Protein AF-0000000069191411 (afdb_homodimer)

Nearest PDB structures (foldseek):
  2d2a-assembly2_A  TM=6.366E-01  e=1.227E-04  Escherichia coli
  6muu-assembly1_C  TM=4.335E-01  e=2.610E+00  Thermococcus onnurineus
  7w3j-assembly1_c  TM=3.759E-01  e=3.165E+00  Homo sapiens
  7vpj-assembly1_A  TM=4.071E-01  e=4.365E+00  Homo sapiens
  2d2a-assembly2_A  TM=6.366E-01  e=1.227E-04  Escherichia coli

Sequence (278 aa):
MLRISKTLFSNLTNINRFAYHTISDQIQLTDFCIKEIQRKQTTKFRNKFLRLGVDGAQGCSGFKYSFNFDDQILDDDYVLKLQNEIIFVVDEITLKFVNGCVIDYEDKMIRAAFYVQENPNAEKSCSCKASFAPKPELLMLRISKTLFSNLTNINRFAYHTISDQIQLTDFCIKEIQRKQTTKFRNKFLRLGVDGAQGCSGFKYSFNFDDQILDDDYVLKLQNEIIFVVDEITLKFVNGCVIDYEDKMIRAAFYVQENPNAEKSCSCKASFAPKPELL

InterPro domains:
  IPR016092 FeS A-type assembly protein ATAP [TIGR00049] (27-133)
  IPR035903 HesB-like domain superfamily [G3DSA:2.60.300.12] (26-134)
  IPR035903 HesB-like domain superfamily [SSF89360] (27-122)

Radius of gyration: 27.68 Å; Cα contacts (8 Å, |Δi|>4): 516; chains: 2; bounding box: 72×116×67 Å

Foldseek 3Di:
DDPPPPPPPPPPPCPVPLAAAADDQFEAEDPQRQVVLVVCCVPPNPQWAKEWDWDADPDDPGIDIDIDTDNDDHSQKYFYDDPNRTHYIYGPVRSVVQGNHYDYDDPDPDDDDDADDDDPQFPADDPVRHDGHGDPVVD/DDPPPPPPPPPPPCPVPLAAAADDQFEAEDPQRQVVLVVCCVPPNPQWAKEWDWDADPDDPGIDIDIDTDNDDHSQKYFYDDPNRTHYIYGPVRSVVQGNHYDYDDPDPDDDDDADDDDPQFPADDPVRHDGHGDPVVD

Solvent-accessible surface area (backbone atoms only — not comparable to full-atom values): 15795 Å² total; per-residue (Å²): 138,84,83,77,77,78,78,77,75,74,75,71,72,71,71,72,70,74,58,54,45,73,56,71,80,41,55,43,70,36,71,62,26,49,51,52,53,50,50,41,26,74,75,74,39,66,86,33,22,43,29,48,44,64,38,62,30,31,57,88,62,29,31,28,62,42,82,47,77,42,74,80,86,52,68,58,25,31,33,38,66,56,96,87,35,67,49,35,37,30,40,58,71,34,42,69,58,41,46,64,17,39,36,36,54,36,75,68,36,63,40,63,44,78,39,58,73,56,52,84,38,40,68,42,71,46,93,79,50,48,28,26,28,65,33,72,88,77,103,139,83,83,77,78,77,78,77,76,75,76,72,72,72,70,73,69,74,59,54,44,73,54,73,80,40,56,44,70,37,70,62,25,49,51,49,50,51,51,40,25,73,75,75,40,65,86,33,22,41,30,48,44,64,38,62,30,31,57,89,59,29,31,28,63,43,79,46,78,43,75,80,86,53,67,58,24,30,33,37,67,55,96,88,35,67,50,35,35,29,38,57,71,35,42,69,57,41,45,66,18,39,36,35,54,37,75,66,36,63,40,63,43,78,37,57,74,54,52,84,38,38,68,41,72,46,95,79,50,47,29,25,28,66,32,71,87,78,104

Organism: Paramecium tetraurelia (NCBI:txid5888)

Secondary structure (DSSP, 8-state):
--------------------EE--SSEEE-HHHHHHHHHHHHHT-TT-EEEEEEEE-SSTT-EEEEEEEE----TTEEEEEETTEEEEEEEHHHHHHHTTEEEEEEEEEEEEEEEES--TTEEEE-TTSSEEEEPGGG-/--------------------EE--SSEEE-HHHHHHHHHHHHHT-TT-EEEEEEEE-SSTT-EEEEEEEE----TTEEEEEETTEEEEEEEHHHHHHHTTEEEEEEEEEEEEEEEES--TTEEEE-TTSSEEEEPGGG-

Structure (mmCIF, N/CA/C/O backbone):
data_AF-0000000069191411-model_v1
#
loop_
_entity.id
_entity.type
_entity.pdbx_description
1 polymer 'Chromosome undetermined scaffold_34, whole genome shotgun sequence'
#
loop_
_atom_site.group_PDB
_atom_site.id
_atom_site.type_symbol
_atom_site.label_atom_id
_atom_site.label_alt_id
_atom_site.label_comp_id
_atom_site.label_asym_id
_atom_site.label_entity_id
_atom_site.label_seq_id
_atom_site.pdbx_PDB_ins_code
_atom_site.Cartn_x
_atom_site.Cartn_y
_atom_site.Cartn_z
_atom_site.occupancy
_atom_site.B_iso_or_equiv
_atom_site.auth_seq_id
_atom_site.auth_comp_id
_atom_site.auth_asym_id
_atom_site.auth_atom_id
_atom_site.pdbx_PDB_model_num
ATOM 1 N N . MET A 1 1 ? 40.938 -63.875 -20.328 1 30.78 1 MET A N 1
ATOM 2 C CA . MET A 1 1 ? 39.812 -63.25 -21.016 1 30.78 1 MET A CA 1
ATOM 3 C C . MET A 1 1 ? 38.844 -62.688 -20 1 30.78 1 MET A C 1
ATOM 5 O O . MET A 1 1 ? 38.125 -63.438 -19.328 1 30.78 1 MET A O 1
ATOM 9 N N . LEU A 1 2 ? 39.188 -61.469 -19.328 1 26.8 2 LEU A N 1
ATOM 10 C CA . LEU A 1 2 ? 38.719 -60.844 -18.109 1 26.8 2 LEU A CA 1
ATOM 11 C C . LEU A 1 2 ? 37.344 -60.219 -18.328 1 26.8 2 LEU A C 1
ATOM 13 O O . LEU A 1 2 ? 37.188 -59.344 -19.188 1 26.8 2 LEU A O 1
ATOM 17 N N . ARG A 1 3 ? 36.219 -61.031 -18.141 1 36.41 3 ARG A N 1
ATOM 18 C CA . ARG A 1 3 ? 34.781 -60.688 -18.156 1 36.41 3 ARG A CA 1
ATOM 19 C C . ARG A 1 3 ? 34.531 -59.469 -17.281 1 36.41 3 ARG A C 1
ATOM 21 O O . ARG A 1 3 ? 34.594 -59.562 -16.047 1 36.41 3 ARG A O 1
ATOM 28 N N . ILE A 1 4 ? 34.906 -58.125 -17.734 1 34.53 4 ILE A N 1
ATOM 29 C CA . ILE A 1 4 ? 34.625 -56.844 -17.062 1 34.53 4 ILE A CA 1
ATOM 30 C C . ILE A 1 4 ? 33.125 -56.688 -16.906 1 34.53 4 ILE A C 1
ATOM 32 O O . ILE A 1 4 ? 32.375 -56.625 -17.891 1 34.53 4 ILE A O 1
ATOM 36 N N . SER A 1 5 ? 32.469 -57.219 -15.891 1 40.91 5 SER A N 1
ATOM 37 C CA . SER A 1 5 ? 31.078 -57.031 -15.516 1 40.91 5 SER A CA 1
ATOM 38 C C . SER A 1 5 ? 30.719 -55.562 -15.375 1 40.91 5 SER A C 1
ATOM 40 O O . SER A 1 5 ? 31.359 -54.812 -14.625 1 40.91 5 SER A O 1
ATOM 42 N N . LYS A 1 6 ? 30.312 -54.875 -16.469 1 36.62 6 LYS A N 1
ATOM 43 C CA . LYS A 1 6 ? 29.828 -53.5 -16.5 1 36.62 6 LYS A CA 1
ATOM 44 C C . LYS A 1 6 ? 28.609 -53.312 -15.586 1 36.62 6 LYS A C 1
ATOM 46 O O . LYS A 1 6 ? 27.562 -53.906 -15.836 1 36.62 6 LYS A O 1
ATOM 51 N N . THR A 1 7 ? 28.734 -53.281 -14.211 1 42 7 THR A N 1
ATOM 52 C CA . THR A 1 7 ? 27.656 -52.844 -13.305 1 42 7 THR A CA 1
ATOM 53 C C . THR A 1 7 ? 27.109 -51.469 -13.727 1 42 7 THR A C 1
ATOM 55 O O . THR A 1 7 ? 27.828 -50.469 -13.703 1 42 7 THR A O 1
ATOM 58 N N . LEU A 1 8 ? 26.203 -51.375 -14.672 1 39.44 8 LEU A N 1
ATOM 59 C CA . LEU A 1 8 ? 25.438 -50.156 -15.039 1 39.44 8 LEU A CA 1
ATOM 60 C C . LEU A 1 8 ? 24.797 -49.531 -13.812 1 39.44 8 LEU A C 1
ATOM 62 O O . LEU A 1 8 ? 24.016 -50.188 -13.109 1 39.44 8 LEU A O 1
ATOM 66 N N . PHE A 1 9 ? 25.453 -48.656 -13.047 1 37.62 9 PHE A N 1
ATOM 67 C CA . PHE A 1 9 ? 24.859 -47.781 -12.039 1 37.62 9 PHE A CA 1
ATOM 68 C C . PHE A 1 9 ? 23.703 -46.969 -12.617 1 37.62 9 PHE A C 1
ATOM 70 O O . PHE A 1 9 ? 23.906 -46.156 -13.523 1 37.62 9 PHE A O 1
ATOM 77 N N . SER A 1 10 ? 22.547 -47.562 -12.883 1 38.56 10 SER A N 1
ATOM 78 C CA . SER A 1 10 ? 21.375 -46.719 -13.102 1 38.56 10 SER A CA 1
ATOM 79 C C . SER A 1 10 ? 21.281 -45.594 -12.078 1 38.56 10 SER A C 1
ATOM 81 O O . SER A 1 10 ? 21.328 -45.844 -10.867 1 38.56 10 SER A O 1
ATOM 83 N N . ASN A 1 11 ? 21.953 -44.5 -12.234 1 37.69 11 ASN A N 1
ATOM 84 C CA . ASN A 1 11 ? 21.719 -43.219 -11.547 1 37.69 11 ASN A CA 1
ATOM 85 C C . ASN A 1 11 ? 20.219 -42.969 -11.367 1 37.69 11 ASN A C 1
ATOM 87 O O . ASN A 1 11 ? 19.5 -42.812 -12.344 1 37.69 11 ASN A O 1
ATOM 91 N N . LEU A 1 12 ? 19.516 -43.656 -10.461 1 37.19 12 LEU A N 1
ATOM 92 C CA . LEU A 1 12 ? 18.203 -43.219 -9.977 1 37.19 12 LEU A CA 1
ATOM 93 C C . LEU A 1 12 ? 18.188 -41.688 -9.812 1 37.19 12 LEU A C 1
ATOM 95 O O . LEU A 1 12 ? 18.875 -41.156 -8.953 1 37.19 12 LEU A O 1
ATOM 99 N N . THR A 1 13 ? 18.312 -41.031 -10.859 1 37.22 13 THR A N 1
ATOM 100 C CA . THR A 1 13 ? 17.891 -39.656 -10.734 1 37.22 13 THR A CA 1
ATOM 101 C C . THR A 1 13 ? 16.734 -39.531 -9.75 1 37.22 13 THR A C 1
ATOM 103 O O . THR A 1 13 ? 15.68 -40.156 -9.93 1 37.22 13 THR A O 1
ATOM 106 N N . ASN A 1 14 ? 16.891 -39.75 -8.516 1 36.53 14 ASN A N 1
ATOM 107 C CA . ASN A 1 14 ? 16.016 -39.312 -7.426 1 36.53 14 ASN A CA 1
ATOM 108 C C . ASN A 1 14 ? 15.25 -38.062 -7.781 1 36.53 14 ASN A C 1
ATOM 110 O O . ASN A 1 14 ? 15.805 -36.938 -7.738 1 36.53 14 ASN A O 1
ATOM 114 N N . ILE A 1 15 ? 14.555 -38.031 -8.922 1 38.5 15 ILE A N 1
ATOM 115 C CA . ILE A 1 15 ? 13.617 -36.906 -9.133 1 38.5 15 ILE A CA 1
ATOM 116 C C . ILE A 1 15 ? 12.938 -36.562 -7.809 1 38.5 15 ILE A C 1
ATOM 118 O O . ILE A 1 15 ? 12.195 -37.375 -7.246 1 38.5 15 ILE A O 1
ATOM 122 N N . ASN A 1 16 ? 13.633 -36.281 -6.836 1 39.75 16 ASN A N 1
ATOM 123 C CA . ASN A 1 16 ? 12.984 -35.688 -5.676 1 39.75 16 ASN A CA 1
ATOM 124 C C . ASN A 1 16 ? 11.727 -34.906 -6.074 1 39.75 16 ASN A C 1
ATOM 126 O O . ASN A 1 16 ? 11.812 -33.875 -6.738 1 39.75 16 ASN A O 1
ATOM 130 N N . ARG A 1 17 ? 10.625 -35.594 -6.613 1 45.28 17 ARG A N 1
ATOM 131 C CA . ARG A 1 17 ? 9.273 -35.094 -6.855 1 45.28 17 ARG A CA 1
ATOM 132 C C . ARG A 1 17 ? 8.883 -34.062 -5.789 1 45.28 17 ARG A C 1
ATOM 134 O O . ARG A 1 17 ? 8.68 -34.438 -4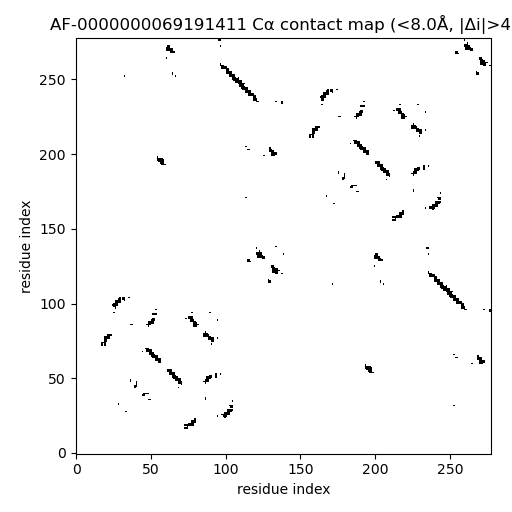.625 1 45.28 17 ARG A O 1
ATOM 141 N N . PHE A 1 18 ? 9.539 -33.062 -5.598 1 55.31 18 PHE A N 1
ATOM 142 C CA . PHE A 1 18 ? 8.922 -32.062 -4.73 1 55.31 18 PHE A CA 1
ATOM 143 C C . PHE A 1 18 ? 7.414 -32.062 -4.914 1 55.31 18 PHE A C 1
ATOM 145 O O . PHE A 1 18 ? 6.918 -31.969 -6.039 1 55.31 18 PHE A O 1
ATOM 152 N N . ALA A 1 19 ? 6.598 -32.844 -4.117 1 73.62 19 ALA A N 1
ATOM 153 C CA . ALA A 1 19 ? 5.152 -33.031 -4.074 1 73.62 19 ALA A CA 1
ATOM 154 C C . ALA A 1 19 ? 4.426 -31.719 -3.879 1 73.62 19 ALA A C 1
ATOM 156 O O . ALA A 1 19 ? 4.668 -31 -2.9 1 73.62 19 ALA A O 1
ATOM 157 N N . TYR A 1 20 ? 4.332 -30.922 -4.922 1 81.75 20 TYR A N 1
ATOM 158 C CA . TYR A 1 20 ? 3.438 -29.781 -4.766 1 81.75 20 TYR A CA 1
ATOM 159 C C . TYR A 1 20 ? 2.008 -30.156 -5.141 1 81.75 20 TYR A C 1
ATOM 161 O O . TYR A 1 20 ? 1.765 -31.219 -5.695 1 81.75 20 TYR A O 1
ATOM 169 N N . HIS A 1 21 ? 1.095 -29.406 -4.609 1 91.31 21 HIS A N 1
ATOM 170 C CA . HIS A 1 21 ? -0.318 -29.562 -4.93 1 91.31 21 HIS A CA 1
ATOM 171 C C . HIS A 1 21 ? -0.718 -28.703 -6.121 1 91.31 21 HIS A C 1
ATOM 173 O O . HIS A 1 21 ? 0.019 -27.797 -6.508 1 91.31 21 HIS A O 1
ATOM 179 N N . THR A 1 22 ? -1.777 -29.078 -6.746 1 93.75 22 THR A N 1
ATOM 180 C CA . THR A 1 22 ? -2.254 -28.312 -7.891 1 93.75 22 THR A CA 1
ATOM 181 C C . THR A 1 22 ? -3.494 -27.5 -7.523 1 93.75 22 THR A C 1
ATOM 183 O O . THR A 1 22 ? -4.367 -28 -6.801 1 93.75 22 THR A O 1
ATOM 186 N N . ILE A 1 23 ? -3.451 -26.203 -8.008 1 93.56 23 ILE A N 1
ATOM 187 C CA . ILE A 1 23 ? -4.633 -25.359 -7.852 1 93.56 23 ILE A CA 1
ATOM 188 C C . ILE A 1 23 ? -5.691 -25.766 -8.875 1 93.56 23 ILE A C 1
ATOM 190 O O . ILE A 1 23 ? -5.402 -25.859 -10.07 1 93.56 23 ILE A O 1
ATOM 194 N N . SER A 1 24 ? -6.773 -26.078 -8.516 1 90.06 24 SER A N 1
ATOM 195 C CA . SER A 1 24 ? -7.84 -26.422 -9.445 1 90.06 24 SER A CA 1
ATOM 196 C C . SER A 1 24 ? -8.773 -25.234 -9.688 1 90.06 24 SER A C 1
ATOM 198 O O . SER A 1 24 ? -8.562 -24.453 -10.617 1 90.06 24 SER A O 1
ATOM 200 N N . ASP A 1 25 ? -9.773 -25.016 -8.867 1 92.69 25 ASP A N 1
ATOM 201 C CA . ASP A 1 25 ? -10.742 -23.938 -9.078 1 92.69 25 ASP A CA 1
ATOM 202 C C . ASP A 1 25 ? -10.688 -22.922 -7.938 1 92.69 25 ASP A C 1
ATOM 204 O O . ASP A 1 25 ? -11.531 -22.031 -7.855 1 92.69 25 ASP A O 1
ATOM 208 N N . GLN A 1 26 ? -9.703 -23.078 -7.195 1 95.94 26 GLN A N 1
ATOM 209 C CA . GLN A 1 26 ? -9.633 -22.25 -6.004 1 95.94 26 GLN A CA 1
ATOM 210 C C . GLN A 1 26 ? -9.211 -20.812 -6.352 1 95.94 26 GLN A C 1
ATOM 212 O O . GLN A 1 26 ? -9.562 -19.875 -5.648 1 95.94 26 GLN A O 1
ATOM 217 N N . ILE A 1 27 ? -8.406 -20.672 -7.391 1 97.19 27 ILE A N 1
ATOM 218 C CA . ILE A 1 27 ? -7.926 -19.375 -7.828 1 97.19 27 ILE A CA 1
ATOM 219 C C . ILE A 1 27 ? -8 -19.281 -9.352 1 97.19 27 ILE A C 1
ATOM 221 O O . ILE A 1 27 ? -7.688 -20.234 -10.055 1 97.19 27 ILE A O 1
ATOM 225 N N . GLN A 1 28 ? -8.438 -18.156 -9.758 1 96.75 28 GLN A N 1
ATOM 226 C CA . GLN A 1 28 ? -8.445 -17.906 -11.195 1 96.75 28 GLN A CA 1
ATOM 227 C C . GLN A 1 28 ? -7.516 -16.75 -11.555 1 96.75 28 GLN A C 1
ATOM 229 O O . GLN A 1 28 ? -7.469 -15.734 -10.844 1 96.75 28 GLN A O 1
ATOM 234 N N . LEU A 1 29 ? -6.777 -16.891 -12.656 1 97.25 29 LEU A N 1
ATOM 235 C CA . LEU A 1 29 ? -6.02 -15.805 -13.266 1 97.25 29 LEU A CA 1
ATOM 236 C C . LEU A 1 29 ? -6.719 -15.297 -14.516 1 97.25 29 LEU A C 1
ATOM 238 O O . LEU A 1 29 ? -7.191 -16.078 -15.336 1 97.25 29 LEU A O 1
ATOM 242 N N . THR A 1 30 ? -6.812 -13.953 -14.57 1 96.62 30 THR A N 1
ATOM 243 C CA . THR A 1 30 ? -7.363 -13.406 -15.812 1 96.62 30 THR A CA 1
ATOM 244 C C . THR A 1 30 ? -6.387 -13.609 -16.969 1 96.62 30 THR A C 1
ATOM 246 O O . THR A 1 30 ? -5.199 -13.867 -16.75 1 96.62 30 THR A O 1
ATOM 249 N N . ASP A 1 31 ? -6.965 -13.43 -18.172 1 96.31 31 ASP A N 1
ATOM 250 C CA . ASP A 1 31 ? -6.105 -13.492 -19.359 1 96.31 31 ASP A CA 1
ATOM 251 C C . ASP A 1 31 ? -5.02 -12.422 -19.297 1 96.31 31 ASP A C 1
ATOM 253 O O . ASP A 1 31 ? -3.881 -12.664 -19.703 1 96.31 31 ASP A O 1
ATOM 257 N N . PHE A 1 32 ? -5.379 -11.266 -18.891 1 94 32 PHE A N 1
ATOM 258 C CA . PHE A 1 32 ? -4.422 -10.172 -18.797 1 94 32 PHE A CA 1
ATOM 259 C C . PHE A 1 32 ? -3.322 -10.5 -17.797 1 94 32 PHE A C 1
ATOM 261 O O . PHE A 1 32 ? -2.145 -10.234 -18.047 1 94 32 PHE A O 1
ATOM 268 N N . CYS A 1 33 ? -3.709 -11.094 -16.703 1 96.31 33 CYS A N 1
ATOM 269 C CA . CYS A 1 33 ? -2.742 -11.516 -15.695 1 96.31 33 CYS A CA 1
ATOM 270 C C . CYS A 1 33 ? -1.779 -12.555 -16.25 1 96.31 33 CYS A C 1
ATOM 272 O O . CYS A 1 33 ? -0.563 -12.414 -16.125 1 96.31 33 CYS A O 1
ATOM 274 N N . ILE A 1 34 ? -2.344 -13.477 -16.953 1 97.56 34 ILE A N 1
ATOM 275 C CA . ILE A 1 34 ? -1.534 -14.547 -17.531 1 97.56 34 ILE A CA 1
ATOM 276 C C . ILE A 1 34 ? -0.557 -13.969 -18.547 1 97.56 34 ILE A C 1
ATOM 278 O O . ILE A 1 34 ? 0.634 -14.289 -18.516 1 97.56 34 ILE A O 1
ATOM 282 N N . LYS A 1 35 ? -1.026 -13.133 -19.359 1 96.69 35 LYS A N 1
ATOM 283 C CA . LYS A 1 35 ? -0.187 -12.523 -20.375 1 96.69 35 LYS A CA 1
ATOM 284 C C . LYS A 1 35 ? 0.961 -11.734 -19.75 1 96.69 35 LYS A C 1
ATOM 286 O O . LYS A 1 35 ? 2.096 -11.797 -20.234 1 96.69 35 LYS A O 1
ATOM 291 N N . GLU A 1 36 ? 0.626 -10.992 -18.734 1 96.56 36 GLU A N 1
ATOM 292 C CA . GLU A 1 36 ? 1.663 -10.195 -18.078 1 96.56 36 GLU A CA 1
ATOM 293 C C . GLU A 1 36 ? 2.695 -11.094 -17.391 1 96.56 36 GLU A C 1
ATOM 295 O O . GLU A 1 36 ? 3.895 -10.805 -17.438 1 96.56 36 GLU A O 1
ATOM 300 N N . ILE A 1 37 ? 2.256 -12.203 -16.75 1 97.56 37 ILE A N 1
ATOM 301 C CA . ILE A 1 37 ? 3.193 -13.141 -16.156 1 97.56 37 ILE A CA 1
ATOM 302 C C . ILE A 1 37 ? 4.156 -13.664 -17.219 1 97.56 37 ILE A C 1
ATOM 304 O O . ILE A 1 37 ? 5.371 -13.656 -17.016 1 97.56 37 ILE A O 1
ATOM 308 N N . GLN A 1 38 ? 3.619 -14.031 -18.281 1 96.62 38 GLN A N 1
ATOM 309 C CA . GLN A 1 38 ? 4.438 -14.586 -19.359 1 96.62 38 GLN A CA 1
ATOM 310 C C . GLN A 1 38 ? 5.418 -13.547 -19.891 1 96.62 38 GLN A C 1
ATOM 312 O O . GLN A 1 38 ? 6.578 -13.867 -20.156 1 96.62 38 GLN A O 1
ATOM 317 N N . ARG A 1 39 ? 4.91 -12.391 -20.156 1 96.25 39 ARG A N 1
ATOM 318 C CA . ARG A 1 39 ? 5.781 -11.32 -20.625 1 96.25 39 ARG A CA 1
ATOM 319 C C . ARG A 1 39 ? 6.953 -11.109 -19.672 1 96.25 39 ARG A C 1
ATOM 321 O O . ARG A 1 39 ? 8.102 -11.039 -20.094 1 96.25 39 ARG A O 1
ATOM 328 N N . LYS A 1 40 ? 6.688 -11.062 -18.344 1 95.69 40 LYS A N 1
ATOM 329 C CA . LYS A 1 40 ? 7.734 -10.844 -17.344 1 95.69 40 LYS A CA 1
ATOM 330 C C . LYS A 1 40 ? 8.688 -12.031 -17.281 1 95.69 40 LYS A C 1
ATOM 332 O O . LYS A 1 40 ? 9.883 -11.859 -17.062 1 95.69 40 LYS A O 1
ATOM 337 N N . GLN A 1 41 ? 8.148 -13.203 -17.469 1 95.06 41 GLN A N 1
ATOM 338 C CA . GLN A 1 41 ? 8.984 -14.398 -17.5 1 95.06 41 GLN A CA 1
ATOM 339 C C . GLN A 1 41 ? 9.961 -14.367 -18.656 1 95.06 41 GLN A C 1
ATOM 341 O O . GLN A 1 41 ? 11.086 -14.859 -18.547 1 95.06 41 GLN A O 1
ATOM 346 N N . THR A 1 42 ? 9.586 -13.82 -19.719 1 94.44 42 THR A N 1
ATOM 347 C CA . THR A 1 42 ? 10.398 -13.82 -20.938 1 94.44 42 THR A CA 1
ATOM 348 C C . THR A 1 42 ? 11.391 -12.664 -20.922 1 94.44 42 THR A C 1
ATOM 350 O O . THR A 1 42 ? 12.492 -12.766 -21.469 1 94.44 42 THR A O 1
ATOM 353 N N . THR A 1 43 ? 11.062 -11.547 -20.297 1 94.38 43 THR A N 1
ATOM 354 C CA . THR A 1 43 ? 11.859 -10.336 -20.422 1 94.38 43 THR A CA 1
ATOM 355 C C . THR A 1 43 ? 12.773 -10.172 -19.203 1 94.38 43 THR A C 1
ATOM 357 O O . THR A 1 43 ? 13.922 -9.75 -19.328 1 94.38 43 THR A O 1
ATOM 360 N N . LYS A 1 44 ? 12.289 -10.5 -18 1 93.06 44 LYS A N 1
ATOM 361 C CA . LYS A 1 44 ? 13.016 -10.094 -16.797 1 93.06 44 LYS A CA 1
ATOM 362 C C . LYS A 1 44 ? 13.219 -11.273 -15.852 1 93.06 44 LYS A C 1
ATOM 364 O O . LYS A 1 44 ? 14.273 -11.406 -15.234 1 93.06 44 LYS A O 1
ATOM 369 N N . PHE A 1 45 ? 12.195 -12.094 -15.641 1 94.31 45 PHE A N 1
ATOM 370 C CA . PHE A 1 45 ? 12.203 -13.148 -14.633 1 94.31 45 PHE A CA 1
ATOM 371 C C . PHE A 1 45 ? 12.164 -14.523 -15.289 1 94.31 45 PHE A C 1
ATOM 373 O O . PHE A 1 45 ? 11.234 -15.297 -15.055 1 94.31 45 PHE A O 1
ATOM 380 N N . ARG A 1 46 ? 13.266 -14.875 -15.891 1 92.88 46 ARG A N 1
ATOM 381 C CA . ARG A 1 46 ? 13.344 -16.156 -16.578 1 92.88 46 ARG A CA 1
ATOM 382 C C . ARG A 1 46 ? 13.289 -17.312 -15.594 1 92.88 46 ARG A C 1
ATOM 384 O O . ARG A 1 46 ? 13.953 -17.281 -14.555 1 92.88 46 ARG A O 1
ATOM 391 N N . ASN A 1 47 ? 12.477 -18.344 -15.938 1 94.19 47 ASN A N 1
ATOM 392 C CA . ASN A 1 47 ? 12.336 -19.578 -15.172 1 94.19 47 ASN A CA 1
ATOM 393 C C . ASN A 1 47 ? 11.75 -19.328 -13.789 1 94.19 47 ASN A C 1
ATOM 395 O O . ASN A 1 47 ? 12.07 -20.031 -12.828 1 94.19 47 ASN A O 1
ATOM 399 N N . LYS A 1 48 ? 11.062 -18.203 -13.727 1 97.25 48 LYS A N 1
ATOM 400 C CA . LYS A 1 48 ? 10.391 -17.906 -12.461 1 97.25 48 LYS A CA 1
ATOM 401 C C . LYS A 1 48 ? 8.875 -17.922 -12.633 1 97.25 48 LYS A C 1
ATOM 403 O O . LYS A 1 48 ? 8.375 -17.859 -13.75 1 97.25 48 LYS A O 1
ATOM 408 N N . PHE A 1 49 ? 8.172 -18.078 -11.523 1 97.81 49 PHE A N 1
ATOM 409 C CA . PHE A 1 49 ? 6.719 -18.016 -11.469 1 97.81 49 PHE A CA 1
ATOM 410 C C . PHE A 1 49 ? 6.27 -16.906 -10.516 1 97.81 49 PHE A C 1
ATOM 412 O O . PHE A 1 49 ? 7.047 -16.453 -9.672 1 97.81 49 PHE A O 1
ATOM 419 N N . LEU A 1 50 ? 5.109 -16.422 -10.734 1 98.12 50 LEU A N 1
ATOM 420 C CA . LEU A 1 50 ? 4.523 -15.453 -9.812 1 98.12 50 LEU A CA 1
ATOM 421 C C . LEU A 1 50 ? 4.059 -16.141 -8.531 1 98.12 50 LEU A C 1
ATOM 423 O O . LEU A 1 50 ? 3.297 -17.109 -8.586 1 98.12 50 LEU A O 1
ATOM 427 N N . ARG A 1 51 ? 4.527 -15.641 -7.41 1 97.94 51 ARG A N 1
ATOM 428 C CA . ARG A 1 51 ? 4.062 -16.109 -6.109 1 97.94 51 ARG A CA 1
ATOM 429 C C . ARG A 1 51 ? 3.18 -15.062 -5.434 1 97.94 51 ARG A C 1
ATOM 431 O O . ARG A 1 51 ? 3.512 -13.875 -5.422 1 97.94 51 ARG A O 1
ATOM 438 N N . LEU A 1 52 ? 2.039 -15.539 -4.973 1 97.38 52 LEU A N 1
ATOM 439 C CA . LEU A 1 52 ? 1.183 -14.727 -4.117 1 97.38 52 LEU A CA 1
ATOM 440 C C . LEU A 1 52 ? 1.298 -15.156 -2.658 1 97.38 52 LEU A C 1
ATOM 442 O O . LEU A 1 52 ? 1.154 -16.344 -2.348 1 97.38 52 LEU A O 1
ATOM 446 N N . GLY A 1 53 ? 1.631 -14.195 -1.814 1 94.25 53 GLY A N 1
ATOM 447 C CA . GLY A 1 53 ? 1.624 -14.391 -0.374 1 94.25 53 GLY A CA 1
ATOM 448 C C . GLY A 1 53 ? 0.684 -13.445 0.352 1 94.25 53 GLY A C 1
ATOM 449 O O . GLY A 1 53 ? 0.222 -12.453 -0.222 1 94.25 53 GLY A O 1
ATOM 450 N N . VAL A 1 54 ? 0.309 -13.82 1.56 1 88.62 54 VAL A N 1
ATOM 451 C CA . VAL A 1 54 ? -0.417 -12.961 2.482 1 88.62 54 VAL A CA 1
ATOM 452 C C . VAL A 1 54 ? 0.389 -12.781 3.768 1 88.62 54 VAL A C 1
ATOM 454 O O . VAL A 1 54 ? 0.811 -13.758 4.387 1 88.62 54 VAL A O 1
ATOM 457 N N . ASP A 1 55 ? 0.652 -11.531 4.059 1 78.44 55 ASP A N 1
ATOM 458 C CA . ASP A 1 55 ? 1.432 -11.203 5.246 1 78.44 55 ASP A CA 1
ATOM 459 C C . ASP A 1 55 ? 0.601 -10.391 6.238 1 78.44 55 ASP A C 1
ATOM 461 O O . ASP A 1 55 ? -0.214 -9.555 5.836 1 78.44 55 ASP A O 1
ATOM 465 N N . GLY A 1 56 ? 0.747 -10.875 7.566 1 64.62 56 GLY A N 1
ATOM 466 C CA . GLY A 1 56 ? 0.156 -10.016 8.578 1 64.62 56 GLY A CA 1
ATOM 467 C C . GLY A 1 56 ? 0.749 -8.617 8.594 1 64.62 56 GLY A C 1
ATOM 468 O O . GLY A 1 56 ? 1.94 -8.438 8.336 1 64.62 56 GLY A O 1
ATOM 469 N N . ALA A 1 57 ? -0.061 -7.648 8.383 1 53.56 57 ALA A N 1
ATOM 470 C CA . ALA A 1 57 ? 0.441 -6.281 8.508 1 53.56 57 ALA A CA 1
ATOM 471 C C . ALA A 1 57 ? 0.189 -5.73 9.906 1 53.56 57 ALA A C 1
ATOM 473 O O . ALA A 1 57 ? -0.798 -6.09 10.555 1 53.56 57 ALA A O 1
ATOM 474 N N . GLN A 1 58 ? 1.396 -5.703 10.656 1 43.5 58 GLN A N 1
ATOM 475 C CA . GLN A 1 58 ? 1.184 -5.023 11.93 1 43.5 58 GLN A CA 1
ATOM 476 C C . GLN A 1 58 ? 0.491 -3.68 11.727 1 43.5 58 GLN A C 1
ATOM 478 O O . GLN A 1 58 ? 0.901 -2.885 10.875 1 43.5 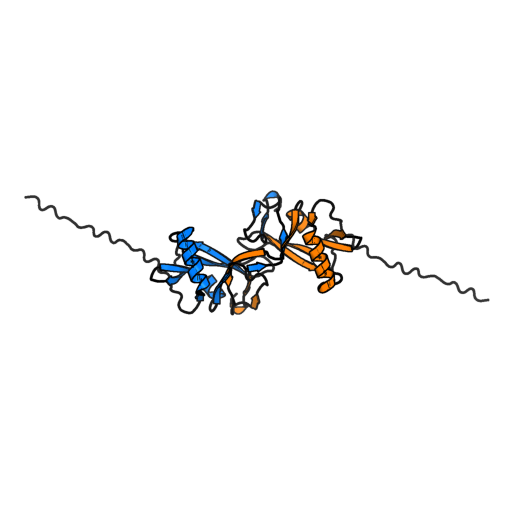58 GLN A O 1
ATOM 483 N N . GLY A 1 59 ? -0.664 -3.504 12.438 1 39.62 59 GLY A N 1
ATOM 484 C CA . GLY A 1 59 ? -1.495 -2.312 12.477 1 39.62 59 GLY A CA 1
ATOM 485 C C . GLY A 1 59 ? -2.738 -2.424 11.617 1 39.62 59 GLY A C 1
ATOM 486 O O . GLY A 1 59 ? -3.154 -3.527 11.258 1 39.62 59 GLY A O 1
ATOM 487 N N . CYS A 1 60 ? -3.096 -1.19 11.289 1 43.09 60 CYS A N 1
ATOM 488 C CA . CYS A 1 60 ? -4.477 -1.047 10.844 1 43.09 60 CYS A CA 1
ATOM 489 C C . CYS A 1 60 ? -4.793 -2.037 9.727 1 43.09 60 CYS A C 1
ATOM 491 O O . CYS A 1 60 ? -5.953 -2.211 9.359 1 43.09 60 CYS A O 1
ATOM 493 N N . SER A 1 61 ? -3.918 -2.107 8.586 1 47.75 61 SER A N 1
ATOM 494 C CA . SER A 1 61 ? -4.633 -2.518 7.383 1 47.75 61 SER A CA 1
ATOM 495 C C . SER A 1 61 ? -4.812 -4.031 7.34 1 47.75 61 SER A C 1
ATOM 497 O O . SER A 1 61 ? -5.355 -4.57 6.371 1 47.75 61 SER A O 1
ATOM 499 N N . GLY A 1 62 ? -4.793 -4.68 8.289 1 59.72 62 GLY A N 1
ATOM 500 C CA . GLY A 1 62 ? -5.07 -6.105 8.211 1 59.72 62 GLY A CA 1
ATOM 501 C C . GLY A 1 62 ? -3.969 -6.891 7.523 1 59.72 62 GLY A C 1
ATOM 502 O O . GLY A 1 62 ? -2.795 -6.758 7.879 1 59.72 62 GLY A O 1
ATOM 503 N N . PHE A 1 63 ? -4.324 -7.684 6.648 1 71.06 63 PHE A N 1
ATOM 504 C CA . PHE A 1 63 ? -3.463 -8.547 5.84 1 71.06 63 PHE A CA 1
ATOM 505 C C . PHE A 1 63 ? -3.129 -7.879 4.512 1 71.06 63 PHE A C 1
ATOM 507 O O . PHE A 1 63 ? -3.922 -7.098 3.986 1 71.06 63 PHE A O 1
ATOM 514 N N . LYS A 1 64 ? -1.887 -8.102 4.164 1 77.12 64 LYS A N 1
ATOM 515 C CA . LYS A 1 64 ? -1.44 -7.539 2.893 1 77.12 64 LYS A CA 1
ATOM 516 C C . LYS A 1 64 ? -1.114 -8.641 1.889 1 77.12 64 LYS A C 1
ATOM 518 O O . LYS A 1 64 ? -0.5 -9.648 2.242 1 77.12 64 LYS A O 1
ATOM 523 N N . TYR A 1 65 ? -1.504 -8.344 0.63 1 85.12 65 TYR A N 1
ATOM 524 C CA . TYR A 1 65 ? -1.067 -9.211 -0.46 1 85.12 65 TYR A CA 1
ATOM 525 C C . TYR A 1 65 ? 0.372 -8.906 -0.855 1 85.12 65 TYR A C 1
ATOM 527 O O . TYR A 1 65 ? 0.776 -7.738 -0.903 1 85.12 65 TYR A O 1
ATOM 535 N N . SER A 1 66 ? 1.078 -9.906 -1.098 1 87.62 66 SER A N 1
ATOM 536 C CA . SER A 1 66 ? 2.428 -9.75 -1.63 1 87.62 66 SER A CA 1
ATOM 537 C C . SER A 1 66 ? 2.625 -10.586 -2.889 1 87.62 66 SER A C 1
ATOM 539 O O . SER A 1 66 ? 2.393 -11.797 -2.879 1 87.62 66 SER A O 1
ATOM 541 N N . PHE A 1 67 ? 3.039 -9.867 -3.992 1 91.19 67 PHE A N 1
ATOM 542 C CA . PHE A 1 67 ? 3.355 -10.547 -5.242 1 91.19 67 PHE A CA 1
ATOM 543 C C . PHE A 1 67 ? 4.848 -10.469 -5.539 1 91.19 67 PHE A C 1
ATOM 545 O O . PHE A 1 67 ? 5.438 -9.383 -5.508 1 91.19 67 PHE A O 1
ATOM 552 N N . ASN A 1 68 ? 5.414 -11.625 -5.816 1 92.25 68 ASN A N 1
ATOM 553 C CA . ASN A 1 68 ? 6.824 -11.672 -6.199 1 92.25 68 ASN A CA 1
ATOM 554 C C . ASN A 1 68 ? 7.105 -12.82 -7.164 1 92.25 68 ASN A C 1
ATOM 556 O O . ASN A 1 68 ? 6.398 -13.828 -7.156 1 92.25 68 ASN A O 1
ATOM 560 N N . PHE A 1 69 ? 8.094 -12.609 -8.023 1 94.06 69 PHE A N 1
ATOM 561 C CA . PHE A 1 69 ? 8.547 -13.719 -8.852 1 94.06 69 PHE A CA 1
ATOM 562 C C . PHE A 1 69 ? 9.562 -14.578 -8.109 1 94.06 69 PHE A C 1
ATOM 564 O O . PHE A 1 69 ? 10.516 -14.047 -7.531 1 94.06 69 PHE A O 1
ATOM 571 N N . ASP A 1 70 ? 9.32 -15.852 -8.148 1 95.69 70 ASP A N 1
ATOM 572 C CA . ASP A 1 70 ? 10.062 -16.844 -7.375 1 95.69 70 ASP A CA 1
ATOM 573 C C . ASP A 1 70 ? 10.445 -18.047 -8.234 1 95.69 70 ASP A C 1
ATOM 575 O O . ASP A 1 70 ? 9.859 -18.266 -9.305 1 95.69 70 ASP A O 1
ATOM 579 N N . ASP A 1 71 ? 11.43 -18.828 -7.746 1 95.75 71 ASP A N 1
ATOM 580 C CA . ASP A 1 71 ? 11.828 -20 -8.516 1 95.75 71 ASP A CA 1
ATOM 581 C C . ASP A 1 71 ? 11.961 -21.234 -7.613 1 95.75 71 ASP A C 1
ATOM 583 O O . ASP A 1 71 ? 12.414 -22.281 -8.062 1 95.75 71 ASP A O 1
ATOM 587 N N . GLN A 1 72 ? 11.594 -21.094 -6.371 1 95.25 72 GLN A N 1
ATOM 588 C CA . GLN A 1 72 ? 11.648 -22.219 -5.441 1 95.25 72 GLN A CA 1
ATOM 589 C C . GLN A 1 72 ? 10.25 -22.703 -5.086 1 95.25 72 GLN A C 1
ATOM 591 O O . GLN A 1 72 ? 9.422 -21.922 -4.594 1 95.25 72 GLN A O 1
ATOM 596 N N . ILE A 1 73 ? 10.062 -24 -5.262 1 95.38 73 ILE A N 1
ATOM 597 C CA . ILE A 1 73 ? 8.797 -24.641 -4.891 1 95.38 73 ILE A CA 1
ATOM 598 C C . ILE A 1 73 ? 8.961 -25.359 -3.555 1 95.38 73 ILE A C 1
ATOM 600 O O . ILE A 1 73 ? 9.922 -26.094 -3.352 1 95.38 73 ILE A O 1
ATOM 604 N N . LEU A 1 74 ? 8 -25.062 -2.67 1 94.19 74 LEU A N 1
ATOM 605 C CA . LEU A 1 74 ? 8.016 -25.703 -1.356 1 94.19 74 LEU A CA 1
ATOM 606 C C . LEU A 1 74 ? 6.961 -26.797 -1.27 1 94.19 74 LEU A C 1
ATOM 608 O O . LEU A 1 74 ? 6.043 -26.844 -2.094 1 94.19 74 LEU A O 1
ATOM 612 N N . ASP A 1 75 ? 7.031 -27.625 -0.3 1 93.75 75 ASP A N 1
ATOM 613 C CA . ASP A 1 75 ? 6.164 -28.797 -0.17 1 93.75 75 ASP A CA 1
ATOM 614 C C . ASP A 1 75 ? 4.711 -28.375 0.062 1 93.75 75 ASP A C 1
ATOM 616 O O . ASP A 1 75 ? 3.787 -29.094 -0.328 1 93.75 75 ASP A O 1
ATOM 620 N N . ASP A 1 76 ? 4.5 -27.266 0.652 1 96 76 ASP A N 1
ATOM 621 C CA . ASP A 1 76 ? 3.137 -26.859 0.973 1 96 76 ASP A CA 1
ATOM 622 C C . ASP A 1 76 ? 2.592 -25.906 -0.086 1 96 76 ASP A C 1
ATOM 624 O O . ASP A 1 76 ? 1.554 -25.266 0.117 1 96 76 ASP A O 1
ATOM 628 N N . ASP A 1 77 ? 3.283 -25.906 -1.193 1 97.06 77 ASP A N 1
ATOM 629 C CA . ASP A 1 77 ? 2.867 -25 -2.258 1 97.06 77 ASP A CA 1
ATOM 630 C C . ASP A 1 77 ? 1.782 -25.641 -3.127 1 97.06 77 ASP A C 1
ATOM 632 O O . ASP A 1 77 ? 1.768 -26.844 -3.322 1 97.06 77 ASP A O 1
ATOM 636 N N . TYR A 1 78 ? 0.906 -24.812 -3.602 1 97.5 78 TYR A N 1
ATOM 637 C CA . TYR A 1 78 ? -0.077 -25.094 -4.641 1 97.5 78 TYR A CA 1
ATOM 638 C C . TYR A 1 78 ? 0.241 -24.328 -5.918 1 97.5 78 TYR A C 1
ATOM 640 O O . TYR A 1 78 ? 0.52 -23.125 -5.879 1 97.5 78 TYR A O 1
ATOM 648 N N . VAL A 1 79 ? 0.116 -25.062 -7.09 1 97.69 79 VAL A N 1
ATOM 649 C CA . VAL A 1 79 ? 0.644 -24.438 -8.297 1 97.69 79 VAL A CA 1
ATOM 650 C C . VAL A 1 79 ? -0.423 -24.438 -9.391 1 97.69 79 VAL A C 1
ATOM 652 O O . VAL A 1 79 ? -1.297 -25.312 -9.414 1 97.69 79 VAL A O 1
ATOM 655 N N . LEU A 1 80 ? -0.415 -23.438 -10.219 1 97.19 80 LEU A N 1
ATOM 656 C CA . LEU A 1 80 ? -1.117 -23.406 -11.492 1 97.19 80 LEU A CA 1
ATOM 657 C C . LEU A 1 80 ? -0.137 -23.516 -12.656 1 97.19 80 LEU A C 1
ATOM 659 O O . LEU A 1 80 ? 0.892 -22.844 -12.68 1 97.19 80 LEU A O 1
ATOM 663 N N . LYS A 1 81 ? -0.513 -24.375 -13.57 1 95.44 81 LYS A N 1
ATOM 664 C CA . LYS A 1 81 ? 0.338 -24.594 -14.742 1 95.44 81 LYS A CA 1
ATOM 665 C C . LYS A 1 81 ? -0.347 -24.125 -16.016 1 95.44 81 LYS A C 1
ATOM 667 O O . LYS A 1 81 ? -1.572 -24.188 -16.141 1 95.44 81 LYS A O 1
ATOM 672 N N . LEU A 1 82 ? 0.478 -23.594 -16.844 1 93.19 82 LEU A N 1
ATOM 673 C CA . LEU A 1 82 ? 0.105 -23.312 -18.234 1 93.19 82 LEU A CA 1
ATOM 674 C C . LEU A 1 82 ? 1.01 -24.078 -19.203 1 93.19 82 LEU A C 1
ATOM 676 O O . LEU A 1 82 ? 2.23 -23.906 -19.172 1 93.19 82 LEU A O 1
ATOM 680 N N . GLN A 1 83 ? 0.416 -24.938 -20 1 91.25 83 GLN A N 1
ATOM 681 C CA . GLN A 1 83 ? 1.183 -25.766 -20.922 1 91.25 83 GLN A CA 1
ATOM 682 C C . GLN A 1 83 ? 2.342 -26.453 -20.219 1 91.25 83 GLN A C 1
ATOM 684 O O . GLN A 1 83 ? 3.484 -26.391 -20.672 1 91.25 83 GLN A O 1
ATOM 689 N N . ASN A 1 84 ? 2.146 -27 -19 1 90.12 84 ASN A N 1
ATOM 690 C CA . ASN A 1 84 ? 3.066 -27.828 -18.219 1 90.12 84 ASN A CA 1
ATOM 691 C C . ASN A 1 84 ? 4.141 -26.969 -17.547 1 90.12 84 ASN A C 1
ATOM 693 O O . ASN A 1 84 ? 5.137 -27.5 -17.047 1 90.12 84 ASN A O 1
ATOM 697 N N . GLU A 1 85 ? 4.027 -25.703 -17.672 1 93.06 85 GLU A N 1
ATOM 698 C CA . GLU A 1 85 ? 4.922 -24.781 -16.969 1 93.06 85 GLU A CA 1
ATOM 699 C C . GLU A 1 85 ? 4.223 -24.125 -15.789 1 93.06 85 GLU A C 1
ATOM 701 O O . GLU A 1 85 ? 3.096 -23.641 -15.914 1 93.06 85 GLU A O 1
ATOM 706 N N . ILE A 1 86 ? 4.934 -24.125 -14.695 1 96.06 86 ILE A N 1
ATOM 707 C CA . ILE A 1 86 ? 4.383 -23.469 -13.516 1 96.06 86 ILE A CA 1
ATOM 708 C C . ILE A 1 86 ? 4.449 -21.953 -13.688 1 96.06 86 ILE A C 1
ATOM 710 O O . ILE A 1 86 ? 5.527 -21.391 -13.914 1 96.06 86 ILE A O 1
ATOM 714 N N . ILE A 1 87 ? 3.244 -21.266 -13.516 1 97.62 87 ILE A N 1
ATOM 715 C CA . ILE A 1 87 ? 3.258 -19.828 -13.742 1 97.62 87 ILE A CA 1
ATOM 716 C C . ILE A 1 87 ? 2.818 -19.109 -12.477 1 97.62 87 ILE A C 1
ATOM 718 O O . ILE A 1 87 ? 3.033 -17.906 -12.336 1 97.62 87 ILE A O 1
ATOM 722 N N . PHE A 1 88 ? 2.188 -19.844 -11.562 1 98.38 88 PHE A N 1
ATOM 723 C CA . PHE A 1 88 ? 1.62 -19.219 -10.375 1 98.38 88 PHE A CA 1
ATOM 724 C C . PHE A 1 88 ? 1.657 -20.172 -9.188 1 98.38 88 PHE A C 1
ATOM 726 O O . PHE A 1 88 ? 1.38 -21.359 -9.336 1 98.38 88 PHE A O 1
ATOM 733 N N . VAL A 1 89 ? 1.975 -19.578 -7.984 1 98.25 89 VAL A N 1
ATOM 734 C CA . VAL A 1 89 ? 2.137 -20.406 -6.797 1 98.25 89 VAL A CA 1
ATOM 735 C C . VAL A 1 89 ? 1.598 -19.672 -5.57 1 98.25 89 VAL A C 1
ATOM 737 O O . VAL A 1 89 ? 1.801 -18.469 -5.43 1 98.25 89 VAL A O 1
ATOM 740 N N . VAL A 1 90 ? 0.945 -20.375 -4.734 1 98.12 90 VAL A N 1
ATOM 741 C CA . VAL A 1 90 ? 0.581 -19.922 -3.393 1 98.12 90 VAL A CA 1
ATOM 742 C C . VAL A 1 90 ? 0.891 -21.031 -2.385 1 98.12 90 VAL A C 1
ATOM 744 O O . VAL A 1 90 ? 0.858 -22.219 -2.723 1 98.12 90 VAL A O 1
ATOM 747 N N . ASP A 1 91 ? 1.198 -20.578 -1.14 1 96.88 91 ASP A N 1
ATOM 748 C CA . ASP A 1 91 ? 1.317 -21.609 -0.106 1 96.88 91 ASP A CA 1
ATOM 749 C C . ASP A 1 91 ? -0.044 -21.938 0.502 1 96.88 91 ASP A C 1
ATOM 751 O O . ASP A 1 91 ? -1.037 -21.266 0.212 1 96.88 91 ASP A O 1
ATOM 755 N N . GLU A 1 92 ? -0.034 -22.906 1.326 1 96.31 92 GLU A N 1
ATOM 756 C CA . GLU A 1 92 ? -1.276 -23.422 1.896 1 96.31 92 GLU A CA 1
ATOM 757 C C . GLU A 1 92 ? -1.995 -22.344 2.709 1 96.31 92 GLU A C 1
ATOM 759 O O . GLU A 1 92 ? -3.213 -22.188 2.602 1 96.31 92 GLU A O 1
ATOM 764 N N . ILE A 1 93 ? -1.325 -21.641 3.543 1 94.19 93 ILE A N 1
ATOM 765 C CA . ILE A 1 93 ? -1.918 -20.609 4.387 1 94.19 93 ILE A CA 1
ATOM 766 C C . ILE A 1 93 ? -2.504 -19.5 3.516 1 94.19 93 ILE A C 1
ATOM 768 O O . ILE A 1 93 ? -3.648 -19.094 3.715 1 94.19 93 ILE A O 1
ATOM 772 N N . THR A 1 94 ? -1.737 -19.031 2.574 1 96.12 94 THR A N 1
ATOM 773 C CA . THR A 1 94 ? -2.217 -18 1.656 1 96.12 94 THR A CA 1
ATOM 774 C C . THR A 1 94 ? -3.465 -18.484 0.917 1 96.12 94 THR A C 1
ATOM 776 O O . THR A 1 94 ? -4.426 -17.719 0.763 1 96.12 94 THR A O 1
ATOM 779 N N . LEU A 1 95 ? -3.436 -19.75 0.448 1 97.31 95 LEU A N 1
ATOM 780 C CA . LEU A 1 95 ? -4.562 -20.281 -0.305 1 97.31 95 LEU A CA 1
ATOM 781 C C . LEU A 1 95 ? -5.859 -20.156 0.49 1 97.31 95 LEU A C 1
ATOM 783 O O . LEU A 1 95 ? -6.906 -19.828 -0.072 1 97.31 95 LEU A O 1
ATOM 787 N N . LYS A 1 96 ? -5.77 -20.359 1.788 1 95.69 96 LYS A N 1
ATOM 788 C CA . LYS A 1 96 ? -6.953 -20.25 2.635 1 95.69 96 LYS A CA 1
ATOM 789 C C . LYS A 1 96 ? -7.523 -18.828 2.598 1 95.69 96 LYS A C 1
ATOM 791 O O . LYS A 1 96 ? -8.742 -18.641 2.588 1 95.69 96 LYS A O 1
ATOM 796 N N . PHE A 1 97 ? -6.707 -17.891 2.467 1 93.94 97 PHE A N 1
ATOM 797 C CA . PHE A 1 97 ? -7.129 -16.484 2.529 1 93.94 97 PHE A CA 1
ATOM 798 C C . PHE A 1 97 ? -7.609 -16.016 1.166 1 93.94 97 PHE A C 1
ATOM 800 O O . PHE A 1 97 ? -8.328 -15.008 1.072 1 93.94 97 PHE A O 1
ATOM 807 N N . VAL A 1 98 ? -7.25 -16.719 0.091 1 96.5 98 VAL A N 1
ATOM 808 C CA . VAL A 1 98 ? -7.574 -16.172 -1.224 1 96.5 98 VAL A CA 1
ATOM 809 C C . VAL A 1 98 ? -8.391 -17.188 -2.02 1 96.5 98 VAL A C 1
ATOM 811 O O . VAL A 1 98 ? -8.461 -17.109 -3.248 1 96.5 98 VAL A O 1
ATOM 814 N N . ASN A 1 99 ? -8.844 -18.172 -1.329 1 96.75 99 ASN A N 1
ATOM 815 C CA . ASN A 1 99 ? -9.695 -19.156 -1.994 1 96.75 99 ASN A CA 1
ATOM 816 C C . ASN A 1 99 ? -10.883 -18.5 -2.691 1 96.75 99 ASN A C 1
ATOM 818 O O . ASN A 1 99 ? -11.617 -17.719 -2.074 1 96.75 99 ASN A O 1
ATOM 822 N N . GLY A 1 100 ? -11.07 -18.75 -3.992 1 96.56 100 GLY A N 1
ATOM 823 C CA . GLY A 1 100 ? -12.172 -18.203 -4.766 1 96.56 100 GLY A CA 1
ATOM 824 C C . GLY A 1 100 ? -11.844 -16.859 -5.398 1 96.56 100 GLY A C 1
ATOM 825 O O . GLY A 1 100 ? -12.688 -16.25 -6.07 1 96.56 100 GLY A O 1
ATOM 826 N N . CYS A 1 101 ? -10.641 -16.406 -5.285 1 96.38 101 CYS A N 1
ATOM 827 C CA . CYS A 1 101 ? -10.281 -15.086 -5.785 1 96.38 101 CYS A CA 1
ATOM 828 C C . CYS A 1 101 ? -9.867 -15.156 -7.254 1 96.38 101 CYS A C 1
ATOM 830 O O . CYS A 1 101 ? -9.5 -16.219 -7.75 1 96.38 101 CYS A O 1
ATOM 832 N N . VAL A 1 102 ? -10.039 -14.023 -7.863 1 95.75 102 VAL A N 1
ATOM 833 C CA . VAL A 1 102 ? -9.508 -13.789 -9.203 1 95.75 102 VAL A CA 1
ATOM 834 C C . VAL A 1 102 ? -8.312 -12.844 -9.125 1 95.75 102 VAL A C 1
ATOM 836 O O . VAL A 1 102 ? -8.398 -11.766 -8.539 1 95.75 102 VAL A O 1
ATOM 839 N N . ILE A 1 103 ? -7.195 -13.297 -9.688 1 96.38 103 ILE A N 1
ATOM 840 C CA . ILE A 1 103 ? -5.996 -12.469 -9.758 1 96.38 103 ILE A CA 1
ATOM 841 C C . ILE A 1 103 ? -5.914 -11.797 -11.133 1 96.38 103 ILE A C 1
ATOM 843 O O . ILE A 1 103 ? -6.098 -12.453 -12.156 1 96.38 103 ILE A O 1
ATOM 847 N N . ASP A 1 104 ? -5.684 -10.461 -11.062 1 93.88 104 ASP A N 1
ATOM 848 C CA . ASP A 1 104 ? -5.602 -9.672 -12.289 1 93.88 104 ASP A CA 1
ATOM 849 C C . ASP A 1 104 ? -4.344 -8.812 -12.312 1 93.88 104 ASP A C 1
ATOM 851 O O . ASP A 1 104 ? -3.5 -8.914 -11.414 1 93.88 104 ASP A O 1
ATOM 855 N N . TYR A 1 105 ? -4.148 -8.117 -13.438 1 92.06 105 TYR A N 1
ATOM 856 C CA . TYR A 1 105 ? -3.051 -7.18 -13.641 1 92.06 105 TYR A CA 1
ATOM 857 C C . TYR A 1 105 ? -3.561 -5.859 -14.195 1 92.06 105 TYR A C 1
ATOM 859 O O . TYR A 1 105 ? -4.438 -5.84 -15.062 1 92.06 105 TYR A O 1
ATOM 867 N N . GLU A 1 106 ? -3.078 -4.867 -13.539 1 84.38 106 GLU A N 1
ATOM 868 C CA . GLU A 1 106 ? -3.371 -3.531 -14.047 1 84.38 106 GLU A CA 1
A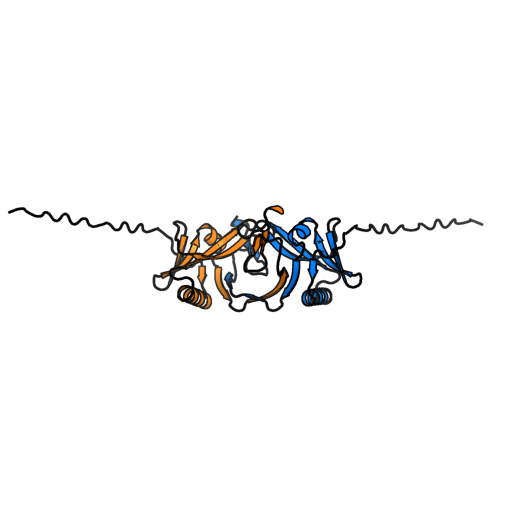TOM 869 C C . GLU A 1 106 ? -2.092 -2.779 -14.398 1 84.38 106 GLU A C 1
ATOM 871 O O . GLU A 1 106 ? -1.148 -2.744 -13.609 1 84.38 106 GLU A O 1
ATOM 876 N N . ASP A 1 107 ? -2.055 -2.309 -15.68 1 77.94 107 ASP A N 1
ATOM 877 C CA . ASP A 1 107 ? -0.869 -1.584 -16.125 1 77.94 107 ASP A CA 1
ATOM 878 C C . ASP A 1 107 ? -1.006 -0.087 -15.859 1 77.94 107 ASP A C 1
ATOM 880 O O . ASP A 1 107 ? -0.023 0.654 -15.93 1 77.94 107 ASP A O 1
ATOM 884 N N . LYS A 1 108 ? -2.164 0.395 -15.766 1 69.69 108 LYS A N 1
ATOM 885 C CA . LYS A 1 108 ? -2.369 1.817 -15.508 1 69.69 108 LYS A CA 1
ATOM 886 C C . LYS A 1 108 ? -3.314 2.035 -14.328 1 69.69 108 LYS A C 1
ATOM 888 O O . LYS A 1 108 ? -4.461 2.451 -14.516 1 69.69 108 LYS A O 1
ATOM 893 N N . MET A 1 109 ? -2.838 1.394 -13.242 1 59.88 109 MET A N 1
ATOM 894 C CA . MET A 1 109 ? -3.639 1.754 -12.078 1 59.88 109 MET A CA 1
ATOM 895 C C . MET A 1 109 ? -3.367 3.193 -11.656 1 59.88 109 MET A C 1
ATOM 897 O O . MET A 1 109 ? -2.223 3.564 -11.398 1 59.88 109 MET A O 1
ATOM 901 N N . ILE A 1 110 ? -4.375 4.027 -12.031 1 61.03 110 ILE A N 1
ATOM 902 C CA . ILE A 1 110 ? -4.273 5.434 -11.648 1 61.03 110 ILE A CA 1
ATOM 903 C C . ILE A 1 110 ? -4.699 5.605 -10.188 1 61.03 110 ILE A C 1
ATOM 905 O O . ILE A 1 110 ? -5.762 5.121 -9.789 1 61.03 110 ILE A O 1
ATOM 909 N N . ARG A 1 111 ? -3.766 5.883 -9.367 1 66.88 111 ARG A N 1
ATOM 910 C CA . ARG A 1 111 ? -4.102 6.195 -7.984 1 66.88 111 ARG A CA 1
ATOM 911 C C . ARG A 1 111 ? -3.777 7.648 -7.656 1 66.88 111 ARG A C 1
ATOM 913 O O . ARG A 1 111 ? -2.781 8.188 -8.141 1 66.88 111 ARG A O 1
ATOM 920 N N . ALA A 1 112 ? -4.828 8.297 -7.262 1 74.5 112 ALA A N 1
ATOM 921 C CA . ALA A 1 112 ? -4.598 9.617 -6.684 1 74.5 112 ALA A CA 1
ATOM 922 C C . ALA A 1 112 ? -4.32 9.523 -5.184 1 74.5 112 ALA A C 1
ATOM 924 O O . ALA A 1 112 ? -5.113 8.938 -4.438 1 74.5 112 ALA A O 1
ATOM 925 N N . ALA A 1 113 ? -3.211 9.906 -4.816 1 83.44 113 ALA A N 1
ATOM 926 C CA . ALA A 1 113 ? -2.887 9.75 -3.4 1 83.44 113 ALA A CA 1
ATOM 927 C C . ALA A 1 113 ? -1.885 10.805 -2.947 1 83.44 113 ALA A C 1
ATOM 929 O O . ALA A 1 113 ? -1.066 11.273 -3.742 1 83.44 113 ALA A O 1
ATOM 930 N N . PHE A 1 114 ? -2.094 11.242 -1.616 1 90.94 114 PHE A N 1
ATOM 931 C CA . PHE A 1 114 ? -0.982 11.906 -0.948 1 90.94 114 PHE A CA 1
ATOM 932 C C . PHE A 1 114 ? 0.161 10.93 -0.695 1 90.94 114 PHE A C 1
ATOM 934 O O . PHE A 1 114 ? -0.071 9.75 -0.416 1 90.94 114 PHE A O 1
ATOM 941 N N . TYR A 1 115 ? 1.409 11.438 -0.861 1 87 115 TYR A N 1
ATOM 942 C CA . TYR A 1 115 ? 2.537 10.539 -0.627 1 87 115 TYR A CA 1
ATOM 943 C C . TYR A 1 115 ? 3.771 11.32 -0.191 1 87 115 TYR A C 1
ATOM 945 O O . TYR A 1 115 ? 3.83 12.547 -0.35 1 87 115 TYR A O 1
ATOM 953 N N . VAL A 1 116 ? 4.645 10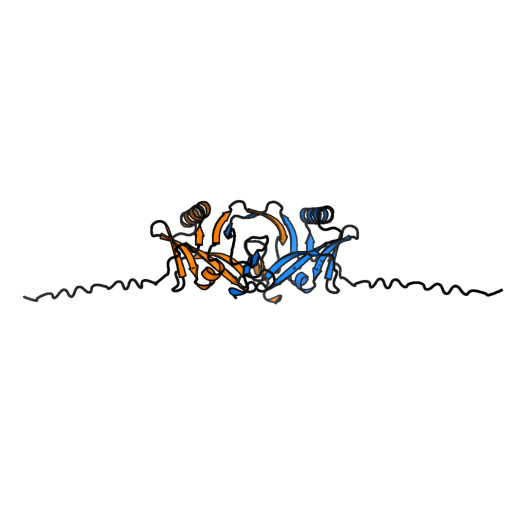.539 0.465 1 90.44 116 VAL A N 1
ATOM 954 C CA . VAL A 1 116 ? 5.945 11.086 0.837 1 90.44 116 VAL A CA 1
ATOM 955 C C . VAL A 1 116 ? 6.926 10.922 -0.325 1 90.44 116 VAL A C 1
ATOM 957 O O . VAL A 1 116 ? 7.137 9.812 -0.817 1 90.44 116 VAL A O 1
ATOM 960 N N . GLN A 1 117 ? 7.516 11.992 -0.87 1 88.12 117 GLN A N 1
ATOM 961 C CA . GLN A 1 117 ? 8.414 11.93 -2.014 1 88.12 117 GLN A CA 1
ATOM 962 C C . GLN A 1 117 ? 9.68 11.141 -1.673 1 88.12 117 GLN A C 1
ATOM 964 O O . GLN A 1 117 ? 9.984 10.141 -2.324 1 88.12 117 GLN A O 1
ATOM 969 N N . GLU A 1 118 ? 10.539 11.75 -0.859 1 85.94 118 GLU A N 1
ATOM 970 C CA . GLU A 1 118 ? 11.742 11.125 -0.31 1 85.94 118 GLU A CA 1
ATOM 971 C C . GLU A 1 118 ? 11.797 11.281 1.207 1 85.94 118 GLU A C 1
ATOM 973 O O . GLU A 1 118 ? 11.375 12.305 1.748 1 85.94 118 GLU A O 1
ATOM 978 N N . ASN A 1 119 ? 12.133 10.18 1.806 1 90.19 119 ASN A N 1
ATOM 979 C CA . ASN A 1 119 ? 12.258 10.18 3.258 1 90.19 119 ASN A CA 1
ATOM 980 C C . ASN A 1 119 ? 13.703 9.922 3.691 1 90.19 119 ASN A C 1
ATOM 982 O O . ASN A 1 119 ? 14.18 8.789 3.615 1 90.19 119 ASN A O 1
ATOM 986 N N . PRO A 1 120 ? 14.383 10.984 4.105 1 93.31 120 PRO A N 1
ATOM 987 C CA . PRO A 1 120 ? 15.781 10.828 4.516 1 93.31 120 PRO A CA 1
ATOM 988 C C . PRO A 1 120 ? 15.938 9.938 5.75 1 93.31 120 PRO A C 1
ATOM 990 O O . PRO A 1 120 ? 17.047 9.531 6.086 1 93.31 120 PRO A O 1
ATOM 993 N N . ASN A 1 121 ? 14.797 9.641 6.371 1 91.56 121 ASN A N 1
ATOM 994 C CA . ASN A 1 121 ? 14.82 8.836 7.59 1 91.56 121 ASN A CA 1
ATOM 995 C C . ASN A 1 121 ? 14.578 7.363 7.293 1 91.56 121 ASN A C 1
ATOM 997 O O . ASN A 1 121 ? 14.562 6.535 8.211 1 91.56 121 ASN A O 1
ATOM 1001 N N . ALA A 1 122 ? 14.422 7.094 6.086 1 83.5 122 ALA A N 1
ATOM 1002 C CA . ALA A 1 122 ? 14.18 5.715 5.668 1 83.5 122 ALA A CA 1
ATOM 1003 C C . ALA A 1 122 ? 15.484 5.02 5.293 1 83.5 122 ALA A C 1
ATOM 1005 O O . ALA A 1 122 ? 16.328 5.59 4.586 1 83.5 122 ALA A O 1
ATOM 1006 N N . GLU A 1 123 ? 15.758 3.82 5.789 1 80.62 123 GLU A N 1
ATOM 1007 C CA . GLU A 1 123 ? 16.828 2.955 5.309 1 80.62 123 GLU A CA 1
ATOM 1008 C C . GLU A 1 123 ? 16.5 2.367 3.941 1 80.62 123 GLU A C 1
ATOM 1010 O O . GLU A 1 123 ? 17.359 2.262 3.076 1 80.62 123 GLU A O 1
ATOM 1015 N N . LYS A 1 124 ? 15.297 1.909 3.842 1 70.62 124 LYS A N 1
ATOM 1016 C CA . LYS A 1 124 ? 14.758 1.362 2.6 1 70.62 124 LYS A CA 1
ATOM 1017 C C . LYS A 1 124 ? 13.32 1.821 2.375 1 70.62 124 LYS A C 1
ATOM 1019 O O . LYS A 1 124 ? 12.578 2.059 3.332 1 70.62 124 LYS A O 1
ATOM 1024 N N . SER A 1 125 ? 13.055 2.223 1.087 1 69.38 125 SER A N 1
ATOM 1025 C CA . SER A 1 125 ? 11.68 2.535 0.713 1 69.38 125 SER A CA 1
ATOM 1026 C C . SER A 1 125 ? 11.117 1.49 -0.245 1 69.38 125 SER A C 1
ATOM 1028 O O . SER A 1 125 ? 11.852 0.919 -1.052 1 69.38 125 SER A O 1
ATOM 1030 N N . CYS A 1 126 ? 9.812 1.229 0.007 1 62.53 126 CYS A N 1
ATOM 1031 C CA . CYS A 1 126 ? 9.164 0.288 -0.9 1 62.53 126 CYS A CA 1
ATOM 1032 C C . CYS A 1 126 ? 8.852 0.945 -2.24 1 62.53 126 CYS A C 1
ATOM 1034 O O . CYS A 1 126 ? 8.82 2.172 -2.34 1 62.53 126 CYS A O 1
ATOM 1036 N N . SER A 1 127 ? 8.609 0.117 -3.305 1 58.09 127 SER A N 1
ATOM 1037 C CA . SER A 1 127 ? 8.336 0.604 -4.652 1 58.09 127 SER A CA 1
ATOM 1038 C C . SER A 1 127 ? 6.977 1.294 -4.719 1 58.09 127 SER A C 1
ATOM 1040 O O . SER A 1 127 ? 6.723 2.092 -5.625 1 58.09 127 SER A O 1
ATOM 1042 N N . CYS A 1 128 ? 6.121 1.002 -3.762 1 58.97 128 CYS A N 1
ATOM 1043 C CA . CYS A 1 128 ? 4.789 1.59 -3.799 1 58.97 128 CYS A CA 1
ATOM 1044 C C . CYS A 1 128 ? 4.785 2.975 -3.162 1 58.97 128 CYS A C 1
ATOM 1046 O O . CYS A 1 128 ? 3.824 3.732 -3.32 1 58.97 128 CYS A O 1
ATOM 1048 N N . LYS A 1 129 ? 5.633 3.502 -2.572 1 66.5 129 LYS A N 1
ATOM 1049 C CA . LYS A 1 129 ? 5.816 4.809 -1.947 1 66.5 129 LYS A CA 1
ATOM 1050 C C . LYS A 1 129 ? 4.949 4.945 -0.698 1 66.5 129 LYS A C 1
ATOM 1052 O O . LYS A 1 129 ? 4.949 5.996 -0.048 1 66.5 129 LYS A O 1
ATOM 1057 N N . ALA A 1 130 ? 4.277 3.818 -0.351 1 71.06 130 ALA A N 1
ATOM 1058 C CA . ALA A 1 130 ? 3.379 3.871 0.8 1 71.06 130 ALA A CA 1
ATOM 1059 C C . ALA A 1 130 ? 4.055 3.311 2.049 1 71.06 130 ALA A C 1
ATOM 1061 O O . ALA A 1 130 ? 3.57 3.506 3.166 1 71.06 130 ALA A O 1
ATOM 1062 N N . SER A 1 131 ? 5.207 2.705 1.836 1 72.25 131 SER A N 1
ATOM 1063 C CA . SER A 1 131 ? 5.867 2.018 2.939 1 72.25 131 SER A CA 1
ATOM 1064 C C . SER A 1 131 ? 7.375 2.242 2.906 1 72.25 131 SER A C 1
ATOM 1066 O O . SER A 1 131 ? 7.938 2.574 1.861 1 72.25 131 SER A O 1
ATOM 1068 N N . PHE A 1 132 ? 7.992 2.186 4.168 1 74.56 132 PHE A N 1
ATOM 1069 C CA . PHE A 1 132 ? 9.43 2.414 4.305 1 74.56 132 PHE A CA 1
ATOM 1070 C C . PHE A 1 132 ? 9.984 1.664 5.508 1 74.56 132 PHE A C 1
ATOM 1072 O O . PHE A 1 132 ? 9.234 1.275 6.406 1 74.56 132 PHE A O 1
ATOM 1079 N N . ALA A 1 133 ? 11.227 1.336 5.449 1 74.06 133 ALA A N 1
ATOM 1080 C CA . ALA A 1 133 ? 11.977 0.857 6.605 1 74.06 133 ALA A CA 1
ATOM 1081 C C . ALA A 1 133 ? 12.781 1.986 7.242 1 74.06 133 ALA A C 1
ATOM 1083 O O . ALA A 1 133 ? 13.648 2.584 6.598 1 74.06 133 ALA A O 1
ATOM 1084 N N . PRO A 1 134 ? 12.406 2.268 8.516 1 84.06 134 PRO A N 1
ATOM 1085 C CA . PRO A 1 134 ? 13.125 3.381 9.141 1 84.06 134 PRO A CA 1
ATOM 1086 C C . PRO A 1 134 ? 14.586 3.049 9.438 1 84.06 134 PRO A C 1
ATOM 1088 O O . PRO A 1 134 ? 14.93 1.878 9.609 1 84.06 134 PRO A O 1
ATOM 1091 N N . LYS A 1 135 ? 15.445 4.082 9.445 1 86.56 135 LYS A N 1
ATOM 1092 C CA . LYS A 1 135 ? 16.812 3.908 9.891 1 86.56 135 LYS A CA 1
ATOM 1093 C C . LYS A 1 135 ? 16.859 3.373 11.32 1 86.56 135 LYS A C 1
ATOM 1095 O O . LYS A 1 135 ? 16.062 3.768 12.164 1 86.56 135 LYS A O 1
ATOM 1100 N N . PRO A 1 136 ? 17.812 2.48 11.547 1 85.75 136 PRO A N 1
ATOM 1101 C CA . PRO A 1 136 ? 17.891 1.824 12.859 1 85.75 136 PRO A CA 1
ATOM 1102 C C . PRO A 1 136 ? 17.984 2.818 14.016 1 85.75 136 PRO A C 1
ATOM 1104 O O . PRO A 1 136 ? 17.469 2.549 15.102 1 85.75 136 PRO A O 1
ATOM 1107 N N . GLU A 1 137 ? 18.516 3.973 13.891 1 88.44 137 GLU A N 1
ATOM 1108 C CA . GLU A 1 137 ? 18.688 4.953 14.953 1 88.44 137 GLU A CA 1
ATOM 1109 C C . GLU A 1 137 ? 17.344 5.535 15.398 1 88.44 137 GLU A C 1
ATOM 1111 O O . GLU A 1 137 ? 17.25 6.156 16.453 1 88.44 137 GLU A O 1
ATOM 1116 N N . LEU A 1 138 ? 16.328 5.375 14.586 1 85.62 138 LEU A N 1
ATOM 1117 C CA . LEU A 1 138 ? 15.008 5.922 14.898 1 85.62 138 LEU A CA 1
ATOM 1118 C C . LEU A 1 138 ? 14.188 4.926 15.719 1 85.62 138 LEU A C 1
ATOM 1120 O O . LEU A 1 138 ? 13.078 5.242 16.156 1 85.62 138 LEU A O 1
ATOM 1124 N N . LEU A 1 139 ? 14.578 3.732 15.672 1 76.5 139 LEU A N 1
ATOM 1125 C CA . LEU A 1 139 ? 13.875 2.682 16.406 1 76.5 139 LEU A CA 1
ATOM 1126 C C . LEU A 1 139 ? 14.391 2.564 17.828 1 76.5 139 LEU A C 1
ATOM 1128 O O . LEU A 1 139 ? 15.57 2.809 18.094 1 76.5 139 LEU A O 1
ATOM 1132 N N . MET B 1 1 ? -33.562 52.812 46.969 1 30.23 1 MET B N 1
ATOM 1133 C CA . MET B 1 1 ? -32.719 53.156 45.812 1 30.23 1 MET B CA 1
ATOM 1134 C C . MET B 1 1 ? -31.625 52.094 45.625 1 30.23 1 MET B C 1
ATOM 1136 O O . MET B 1 1 ? -30.672 52.031 46.406 1 30.23 1 MET B O 1
ATOM 1140 N N . LEU B 1 2 ? -32.062 50.812 45.219 1 26.89 2 LEU B N 1
ATOM 1141 C CA . LEU B 1 2 ? -31.469 49.5 45.25 1 26.89 2 LEU B CA 1
ATOM 1142 C C . LEU B 1 2 ? -30.375 49.375 44.188 1 26.89 2 LEU B C 1
ATOM 1144 O O . LEU B 1 2 ? -30.641 49.562 43 1 26.89 2 LEU B O 1
ATOM 1148 N N . ARG B 1 3 ? -29.031 49.75 44.562 1 35.56 3 ARG B N 1
ATOM 1149 C CA . ARG B 1 3 ? -27.797 49.625 43.812 1 35.56 3 ARG B CA 1
ATOM 1150 C C . ARG B 1 3 ? -27.641 48.25 43.219 1 35.56 3 ARG B C 1
ATOM 1152 O O . ARG B 1 3 ? -27.594 47.25 43.938 1 35.56 3 ARG B O 1
ATOM 1159 N N . ILE B 1 4 ? -28.109 47.906 41.906 1 33.06 4 ILE B N 1
ATOM 1160 C CA . ILE B 1 4 ? -28.016 46.781 41 1 33.06 4 ILE B CA 1
ATOM 1161 C C . ILE B 1 4 ? -26.547 46.406 40.781 1 33.06 4 ILE B C 1
ATOM 1163 O O . ILE B 1 4 ? -25.797 47.188 40.219 1 33.06 4 ILE B O 1
ATOM 1167 N N . SER B 1 5 ? -25.812 45.906 41.719 1 39.41 5 SER B N 1
ATOM 1168 C CA . SER B 1 5 ? -24.438 45.469 41.5 1 39.41 5 SER B CA 1
ATOM 1169 C C . SER B 1 5 ? -24.359 44.469 40.344 1 39.41 5 SER B C 1
ATOM 1171 O O . SER B 1 5 ? -24.984 43.406 40.406 1 39.41 5 SER B O 1
ATOM 1173 N N . LYS B 1 6 ? -24.344 44.875 39.062 1 35.66 6 LYS B N 1
ATOM 1174 C CA . LYS B 1 6 ? -24.141 44.062 37.875 1 35.66 6 LYS B CA 1
ATOM 1175 C C . LYS B 1 6 ? -22.812 43.281 37.969 1 35.66 6 LYS B C 1
ATOM 1177 O O . LYS B 1 6 ? -21.734 43.906 37.906 1 35.66 6 LYS B O 1
ATOM 1182 N N . THR B 1 7 ? -22.641 42.25 38.812 1 41.16 7 THR B N 1
ATOM 1183 C CA . THR B 1 7 ? -21.484 41.344 38.719 1 41.16 7 THR B CA 1
ATOM 1184 C C . THR B 1 7 ? -21.359 40.781 37.312 1 41.16 7 THR B C 1
ATOM 1186 O O . THR B 1 7 ? -22.25 40.031 36.844 1 41.16 7 THR B O 1
ATOM 1189 N N . LEU B 1 8 ? -20.766 41.469 36.312 1 38.59 8 LEU B N 1
ATOM 1190 C CA . LEU B 1 8 ? -20.375 41 35 1 38.59 8 LEU B CA 1
ATOM 1191 C C . LEU B 1 8 ? -19.562 39.688 35.094 1 38.59 8 LEU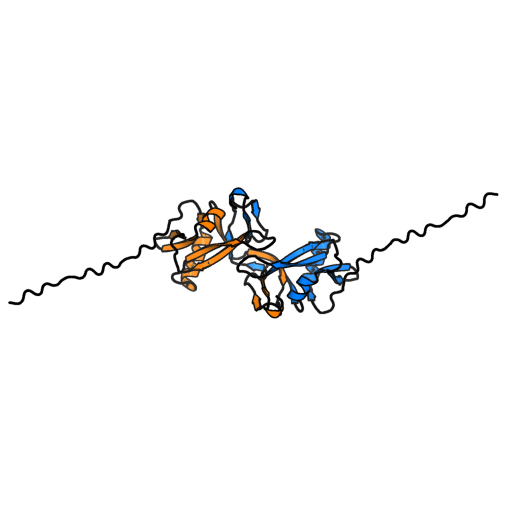 B C 1
ATOM 1193 O O . LEU B 1 8 ? -18.5 39.656 35.719 1 38.59 8 LEU B O 1
ATOM 1197 N N . PHE B 1 9 ? -20.156 38.5 35.188 1 37.31 9 PHE B N 1
ATOM 1198 C CA . PHE B 1 9 ? -19.484 37.219 35 1 37.31 9 PHE B CA 1
ATOM 1199 C C . PHE B 1 9 ? -18.75 37.188 33.688 1 37.31 9 PHE B C 1
ATOM 1201 O O . PHE B 1 9 ? -19.375 37.25 32.625 1 37.31 9 PHE B O 1
ATOM 1208 N N . SER B 1 10 ? -17.594 37.812 33.562 1 37.94 10 SER B N 1
ATOM 1209 C CA . SER B 1 10 ? -16.734 37.5 32.438 1 37.94 10 SER B CA 1
ATOM 1210 C C . SER B 1 10 ? -16.594 35.969 32.25 1 37.94 10 SER B C 1
ATOM 1212 O O . SER B 1 10 ? -16.266 35.25 33.188 1 37.94 10 SER B O 1
ATOM 1214 N N . ASN B 1 11 ? -17.5 35.281 31.609 1 37.66 11 ASN B N 1
ATOM 1215 C CA . ASN B 1 11 ? -17.312 33.938 31.047 1 37.66 11 ASN B CA 1
ATOM 1216 C C . ASN B 1 11 ? -15.906 33.781 30.484 1 37.66 11 ASN B C 1
ATOM 1218 O O . ASN B 1 11 ? -15.539 34.438 29.516 1 37.66 11 ASN B O 1
ATOM 1222 N N . LEU B 1 12 ? -14.875 33.625 31.297 1 36.72 12 LEU B N 1
ATOM 1223 C CA . LEU B 1 12 ? -13.594 33.094 30.844 1 36.72 12 LEU B CA 1
ATOM 1224 C C . LEU B 1 12 ? -13.797 31.969 29.828 1 36.72 12 LEU B C 1
ATOM 1226 O O . LEU B 1 12 ? -14.312 30.906 30.188 1 36.72 12 LEU B O 1
ATOM 1230 N N . THR B 1 13 ? -14.328 32.25 28.734 1 37 13 THR B N 1
ATOM 1231 C CA . THR B 1 13 ? -14.109 31.297 27.672 1 37 13 THR B CA 1
ATOM 1232 C C . THR B 1 13 ? -12.766 30.594 27.844 1 37 13 THR B C 1
ATOM 1234 O O . THR B 1 13 ? -11.719 31.234 27.891 1 37 13 THR B O 1
ATOM 1237 N N . ASN B 1 14 ? -12.555 29.781 28.797 1 36.56 14 ASN B N 1
ATOM 1238 C CA . ASN B 1 14 ? -11.5 28.781 28.891 1 36.56 14 ASN B CA 1
ATOM 1239 C C . ASN B 1 14 ? -11.078 28.281 27.516 1 36.56 14 ASN B C 1
ATOM 1241 O O . ASN B 1 14 ? -11.766 27.469 26.906 1 36.56 14 ASN B O 1
ATOM 1245 N N . ILE B 1 15 ? -10.758 29.172 26.562 1 38.28 15 ILE B N 1
ATOM 1246 C CA . ILE B 1 15 ? -10.094 28.703 25.359 1 38.28 15 ILE B CA 1
ATOM 1247 C C . ILE B 1 15 ? -9.117 27.578 25.703 1 38.28 15 ILE B C 1
ATOM 1249 O O . ILE B 1 15 ? -8.133 27.812 26.406 1 38.28 15 ILE B O 1
ATOM 1253 N N . ASN B 1 16 ? -9.539 26.609 26.328 1 39.59 16 ASN B N 1
ATOM 1254 C CA . ASN B 1 16 ? -8.672 25.438 26.406 1 3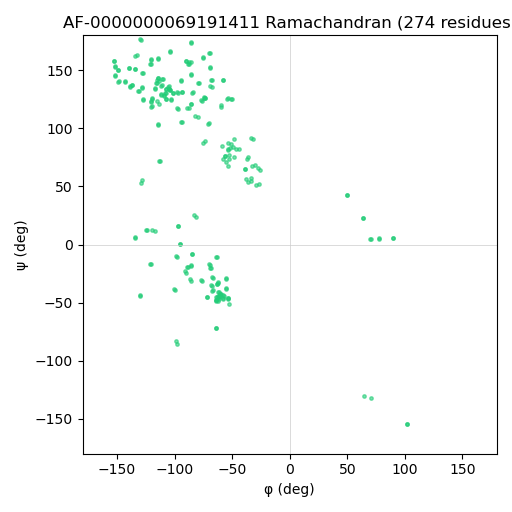9.59 16 ASN B CA 1
ATOM 1255 C C . ASN B 1 16 ? -7.707 25.375 25.234 1 39.59 16 ASN B C 1
ATOM 1257 O O . ASN B 1 16 ? -8.133 25.141 24.094 1 39.59 16 ASN B O 1
ATOM 1261 N N . ARG B 1 17 ? -6.727 26.344 25.031 1 44.72 17 ARG B N 1
ATOM 1262 C CA . ARG B 1 17 ? -5.598 26.344 24.109 1 44.72 17 ARG B CA 1
ATOM 1263 C C . ARG B 1 17 ? -5.047 24.938 23.906 1 44.72 17 ARG B C 1
ATOM 1265 O O . ARG B 1 17 ? -4.441 24.375 24.828 1 44.72 17 ARG B O 1
ATOM 1272 N N . PHE B 1 18 ? -5.762 24.047 23.547 1 54.81 18 PHE B N 1
ATOM 1273 C CA . PHE B 1 18 ? -5.055 22.828 23.156 1 54.81 18 PHE B CA 1
ATOM 1274 C C . PHE B 1 18 ? -3.693 23.156 22.562 1 54.81 18 PHE B C 1
ATOM 1276 O O . PHE B 1 18 ? -3.594 23.984 21.656 1 54.81 18 PHE B O 1
ATOM 1283 N N . ALA B 1 19 ? -2.582 23.219 23.359 1 73.19 19 ALA B N 1
ATOM 1284 C CA . ALA B 1 19 ? -1.183 23.531 23.078 1 73.19 19 ALA B CA 1
ATOM 1285 C C . ALA B 1 19 ? -0.626 22.594 22 1 73.19 19 ALA B C 1
ATOM 1287 O O . ALA B 1 19 ? -0.655 21.375 22.156 1 73.19 19 ALA B O 1
ATOM 1288 N N . TYR B 1 20 ? -0.971 22.828 20.766 1 81.5 20 TYR B N 1
ATOM 1289 C CA . TYR B 1 20 ? -0.236 22.094 19.75 1 81.5 20 TYR B CA 1
ATOM 1290 C C . TYR B 1 20 ? 1.052 22.812 19.375 1 81.5 20 TYR B C 1
ATOM 1292 O O . TYR B 1 20 ? 1.264 23.953 19.75 1 81.5 20 TYR B O 1
ATOM 1300 N N . HIS B 1 21 ? 1.962 22.047 18.859 1 91.06 21 HIS B N 1
ATOM 1301 C CA . HIS B 1 21 ? 3.221 22.578 18.359 1 91.06 21 HIS B CA 1
ATOM 1302 C C . HIS B 1 21 ? 3.119 22.938 16.891 1 91.06 21 HIS B C 1
ATOM 1304 O O . HIS B 1 21 ? 2.189 22.516 16.203 1 91.06 21 HIS B O 1
ATOM 1310 N N . THR B 1 22 ? 3.982 23.812 16.453 1 93.69 22 THR B N 1
ATOM 1311 C CA . THR B 1 22 ? 3.982 24.203 15.055 1 93.69 22 THR B CA 1
ATOM 1312 C C . THR B 1 22 ? 5.152 23.562 14.312 1 93.69 22 THR B C 1
ATOM 1314 O O . THR B 1 22 ? 6.258 23.469 14.844 1 93.69 22 THR B O 1
ATOM 1317 N N . ILE B 1 23 ? 4.785 23.062 13.078 1 93.38 23 ILE B N 1
ATOM 1318 C CA . ILE B 1 23 ? 5.832 22.547 12.195 1 93.38 23 ILE B CA 1
ATOM 1319 C C . ILE B 1 23 ? 6.574 23.719 11.555 1 93.38 23 ILE B C 1
ATOM 1321 O O . ILE B 1 23 ? 5.953 24.625 10.984 1 93.38 23 ILE B O 1
ATOM 1325 N N . SER B 1 24 ? 7.742 23.812 11.672 1 89.75 24 SER B N 1
ATOM 1326 C CA . SER B 1 24 ? 8.508 24.891 11.047 1 89.75 24 SER B CA 1
ATOM 1327 C C . SER B 1 24 ? 9.156 24.422 9.742 1 89.75 24 SER B C 1
ATOM 1329 O O . SER B 1 24 ? 8.586 24.594 8.664 1 89.75 24 SER B O 1
ATOM 1331 N N . ASP B 1 25 ? 10.305 23.766 9.789 1 92.56 25 ASP B N 1
ATOM 1332 C CA . ASP B 1 25 ? 11.008 23.344 8.586 1 92.56 25 ASP B CA 1
ATOM 1333 C C . ASP B 1 25 ? 11.164 21.828 8.531 1 92.56 25 ASP B C 1
ATOM 1335 O O . ASP B 1 25 ? 11.867 21.297 7.672 1 92.56 25 ASP B O 1
ATOM 1339 N N . GLN B 1 26 ? 10.469 21.25 9.375 1 95.81 26 GLN B N 1
ATOM 1340 C CA . GLN B 1 26 ? 10.648 19.812 9.5 1 95.81 26 GLN B CA 1
ATOM 1341 C C . GLN B 1 26 ? 9.953 19.062 8.359 1 95.81 26 GLN B C 1
ATOM 1343 O O . GLN B 1 26 ? 10.367 17.969 7.969 1 95.81 26 GLN B O 1
ATOM 1348 N N . ILE B 1 27 ? 8.852 19.641 7.863 1 97.12 27 ILE B N 1
ATOM 1349 C CA . ILE B 1 27 ? 8.086 19.031 6.777 1 97.12 27 ILE B CA 1
ATOM 1350 C C . ILE B 1 27 ? 7.688 20.109 5.77 1 97.12 27 ILE B C 1
ATOM 1352 O O . ILE B 1 27 ? 7.309 21.219 6.156 1 97.12 27 ILE B O 1
ATOM 1356 N N . GLN B 1 28 ? 7.828 19.75 4.562 1 96.69 28 GLN B N 1
ATOM 1357 C CA . GLN B 1 28 ? 7.371 20.641 3.504 1 96.69 28 GLN B CA 1
ATOM 1358 C C . GLN B 1 28 ? 6.227 20.016 2.715 1 96.69 28 GLN B C 1
ATOM 1360 O O . GLN B 1 28 ? 6.25 18.828 2.416 1 96.69 28 GLN B O 1
ATOM 1365 N N . LEU B 1 29 ? 5.223 20.812 2.373 1 97.25 29 LEU B N 1
ATOM 1366 C CA . LEU B 1 29 ? 4.172 20.453 1.435 1 97.25 29 LEU B CA 1
ATOM 1367 C C . LEU B 1 29 ? 4.379 21.125 0.087 1 97.25 29 LEU B C 1
ATOM 1369 O O . LEU B 1 29 ? 4.699 22.328 0.033 1 97.25 29 LEU B O 1
ATOM 1373 N N . THR B 1 30 ? 4.25 20.297 -0.976 1 96.62 30 THR B N 1
ATOM 1374 C CA . THR B 1 30 ? 4.32 20.938 -2.287 1 96.62 30 THR B CA 1
ATOM 1375 C C . THR B 1 30 ? 3.082 21.781 -2.543 1 96.62 30 THR B C 1
ATOM 1377 O O . THR B 1 30 ? 2.068 21.641 -1.857 1 96.62 30 THR B O 1
ATOM 1380 N N . ASP B 1 31 ? 3.232 22.625 -3.566 1 96.38 31 ASP B N 1
ATOM 1381 C CA . ASP B 1 31 ? 2.08 23.422 -3.969 1 96.38 31 ASP B CA 1
ATOM 1382 C C . ASP B 1 31 ? 0.917 22.531 -4.398 1 96.38 31 ASP B C 1
ATOM 1384 O O . ASP B 1 31 ? -0.242 22.828 -4.102 1 96.38 31 ASP B O 1
ATOM 1388 N N . PHE B 1 32 ? 1.217 21.531 -5.117 1 94 32 PHE B N 1
ATOM 1389 C CA . PHE B 1 32 ? 0.183 20.609 -5.574 1 94 32 PHE B CA 1
ATOM 1390 C C . PHE B 1 32 ? -0.502 19.938 -4.391 1 94 32 PHE B C 1
ATOM 1392 O O . PHE B 1 32 ? -1.727 19.797 -4.375 1 94 32 PHE B O 1
ATOM 1399 N N . CYS B 1 33 ? 0.289 19.562 -3.408 1 96.31 33 CYS B N 1
ATOM 1400 C CA . CYS B 1 33 ? -0.259 18.969 -2.199 1 96.31 33 CYS B CA 1
ATOM 1401 C C . CYS B 1 33 ? -1.193 19.938 -1.482 1 96.31 33 CYS B C 1
ATOM 1403 O O . CYS B 1 33 ? -2.318 19.578 -1.132 1 96.31 33 CYS B O 1
ATOM 1405 N N . ILE B 1 34 ? -0.75 21.141 -1.379 1 97.5 34 ILE B N 1
ATOM 1406 C CA . ILE B 1 34 ? -1.536 22.156 -0.691 1 97.5 34 ILE B CA 1
ATOM 1407 C C . ILE B 1 34 ? -2.848 22.391 -1.438 1 97.5 34 ILE B C 1
ATOM 1409 O O . ILE B 1 34 ? -3.918 22.422 -0.829 1 97.5 34 ILE B O 1
ATOM 1413 N N . LYS B 1 35 ? -2.766 22.5 -2.693 1 96.62 35 LYS B N 1
ATOM 1414 C CA . LYS B 1 35 ? -3.953 22.734 -3.508 1 96.62 35 LYS B CA 1
ATOM 1415 C C . LYS B 1 35 ? -4.957 21.594 -3.361 1 96.62 35 LYS B C 1
ATOM 1417 O O . LYS B 1 35 ? -6.16 21.828 -3.258 1 96.62 35 LYS B O 1
ATOM 1422 N N . GLU B 1 36 ? -4.438 20.406 -3.371 1 96.5 36 GLU B N 1
ATOM 1423 C CA . GLU B 1 36 ? -5.332 19.25 -3.254 1 96.5 36 GLU B CA 1
ATOM 1424 C C . GLU B 1 36 ? -5.977 19.188 -1.872 1 96.5 36 GLU B C 1
ATOM 1426 O O . GLU B 1 36 ? -7.156 18.859 -1.745 1 96.5 36 GLU B O 1
ATOM 1431 N N . ILE B 1 37 ? -5.211 19.5 -0.8 1 97.5 37 ILE B N 1
ATOM 1432 C CA . ILE B 1 37 ? -5.781 19.547 0.542 1 97.5 37 ILE B CA 1
ATOM 1433 C C . ILE B 1 37 ? -6.934 20.547 0.581 1 97.5 37 ILE B C 1
ATOM 1435 O O . ILE B 1 37 ? -8.023 20.234 1.056 1 97.5 37 ILE B O 1
ATOM 1439 N N . GLN B 1 38 ? -6.695 21.656 0.035 1 96.56 38 GLN B N 1
ATOM 1440 C CA . GLN B 1 38 ? -7.711 22.703 0.048 1 96.56 38 GLN B CA 1
ATOM 1441 C C . GLN B 1 38 ? -8.945 22.281 -0.746 1 96.56 38 GLN B C 1
ATOM 1443 O O . GLN B 1 38 ? -10.078 22.531 -0.322 1 96.56 38 GLN B O 1
ATOM 1448 N N . ARG B 1 39 ? -8.711 21.781 -1.905 1 96.25 39 ARG B N 1
ATOM 1449 C CA . ARG B 1 39 ? -9.82 21.297 -2.719 1 96.25 39 ARG B CA 1
ATOM 1450 C C . ARG B 1 39 ? -10.672 20.297 -1.949 1 96.25 39 ARG B C 1
ATOM 1452 O O . ARG B 1 39 ? -11.898 20.406 -1.913 1 96.25 39 ARG B O 1
ATOM 1459 N N . LYS B 1 40 ? -10.023 19.328 -1.252 1 95.56 40 LYS B N 1
ATOM 1460 C CA . LYS B 1 40 ? -10.742 18.312 -0.501 1 95.56 40 LYS B CA 1
ATOM 1461 C C . LYS B 1 40 ? -11.453 18.906 0.711 1 95.56 40 LYS B C 1
ATOM 1463 O O . LYS B 1 40 ? -12.539 18.469 1.082 1 95.56 40 LYS B O 1
ATOM 1468 N N . GLN B 1 41 ? -10.844 19.891 1.297 1 94.94 41 GLN B N 1
ATOM 1469 C CA . GLN B 1 41 ? -11.469 20.594 2.42 1 94.94 41 GLN B CA 1
ATOM 1470 C C . GLN B 1 41 ? -12.75 21.297 1.988 1 94.94 41 GLN B C 1
ATOM 1472 O O . GLN B 1 41 ? -13.703 21.391 2.768 1 94.94 41 GLN B O 1
ATOM 1477 N N . THR B 1 42 ? -12.789 21.766 0.822 1 94.44 42 THR B N 1
ATOM 1478 C CA . THR B 1 42 ? -13.922 22.547 0.345 1 94.44 42 THR B CA 1
ATOM 1479 C C . THR B 1 42 ? -15.016 21.641 -0.211 1 94.44 42 THR B C 1
ATOM 1481 O O . THR B 1 42 ? -16.203 21.969 -0.139 1 94.44 42 THR B O 1
ATOM 1484 N N . THR B 1 43 ? -14.68 20.484 -0.753 1 94.44 43 THR B N 1
ATOM 1485 C CA . THR B 1 43 ? -15.641 19.672 -1.476 1 94.44 43 THR B CA 1
ATOM 1486 C C . THR B 1 43 ? -16.156 18.531 -0.591 1 94.44 43 THR B C 1
ATOM 1488 O O . THR B 1 43 ? -17.344 18.188 -0.634 1 94.44 43 THR B O 1
ATOM 1491 N N . LYS B 1 44 ? -15.289 17.922 0.231 1 93.12 44 LYS B N 1
ATOM 1492 C CA . LYS B 1 44 ? -15.664 16.672 0.873 1 93.12 44 LYS B CA 1
ATOM 1493 C C . LYS B 1 44 ? -15.406 16.719 2.375 1 93.12 44 LYS B C 1
ATOM 1495 O O . LYS B 1 44 ? -16.203 16.203 3.166 1 93.12 44 LYS B O 1
ATOM 1500 N N . PHE B 1 45 ? -14.258 17.234 2.799 1 94.25 45 PHE B N 1
ATOM 1501 C CA . PHE B 1 45 ? -13.812 17.188 4.188 1 94.25 45 PHE B CA 1
ATOM 1502 C C . PHE B 1 45 ? -13.781 18.578 4.797 1 94.25 45 PHE B C 1
ATOM 1504 O O . PHE B 1 45 ? -12.727 19.047 5.23 1 94.25 45 PHE B O 1
ATOM 1511 N N . ARG B 1 46 ? -14.953 19.109 5.035 1 92.75 46 ARG B N 1
ATOM 1512 C CA . ARG B 1 46 ? -15.047 20.469 5.59 1 92.75 46 ARG B CA 1
ATOM 1513 C C . ARG B 1 46 ? -14.547 20.5 7.027 1 92.75 46 ARG B C 1
ATOM 1515 O O . ARG B 1 46 ? -14.859 19.609 7.824 1 92.75 46 ARG B O 1
ATOM 1522 N N . ASN B 1 47 ? -13.75 21.547 7.324 1 94.12 47 ASN B N 1
ATOM 1523 C CA . ASN B 1 47 ? -13.211 21.812 8.656 1 94.12 47 ASN B CA 1
ATOM 1524 C C . ASN B 1 47 ? -12.281 20.703 9.117 1 94.12 47 ASN B C 1
ATOM 1526 O O . ASN B 1 47 ? -12.203 20.406 10.312 1 94.12 47 ASN B O 1
ATOM 1530 N N . LYS B 1 48 ? -11.766 20.016 8.133 1 97.25 48 LYS B N 1
ATOM 1531 C CA . LYS B 1 48 ? -10.789 18.984 8.477 1 97.25 48 LYS B CA 1
ATOM 1532 C C . LYS B 1 48 ? -9.406 19.328 7.926 1 97.25 48 LYS B C 1
ATOM 1534 O O . LYS B 1 48 ? -9.281 20.172 7.043 1 97.25 48 LYS B O 1
ATOM 1539 N N . PHE B 1 49 ? -8.391 18.703 8.492 1 97.75 49 PHE B N 1
ATOM 1540 C CA . PHE B 1 49 ? -7.008 18.812 8.039 1 97.75 49 PHE B CA 1
ATOM 1541 C C . PHE B 1 49 ? -6.457 17.438 7.66 1 97.75 49 PHE B C 1
ATOM 1543 O O . PHE B 1 49 ? -6.996 16.422 8.078 1 97.75 49 PHE B O 1
ATOM 1550 N N . LEU B 1 50 ? -5.496 17.453 6.816 1 98.06 50 LEU B N 1
ATOM 1551 C CA . LEU B 1 50 ? -4.805 16.203 6.484 1 98.06 50 LEU B CA 1
ATOM 1552 C C . LEU B 1 50 ? -3.883 15.773 7.617 1 98.06 50 LEU B C 1
ATOM 1554 O O . LEU B 1 50 ? -3.043 16.562 8.07 1 98.06 50 LEU B O 1
ATOM 1558 N N . ARG B 1 51 ? -4.059 14.539 8.055 1 97.88 51 ARG B N 1
ATOM 1559 C CA . ARG B 1 51 ? -3.164 13.945 9.047 1 97.88 51 ARG B CA 1
ATOM 1560 C C . ARG B 1 51 ? -2.273 12.883 8.414 1 97.88 51 ARG B C 1
ATOM 1562 O O . ARG B 1 51 ? -2.75 12.047 7.645 1 97.88 51 ARG B O 1
ATOM 1569 N N . LEU B 1 52 ? -0.988 13.023 8.695 1 97.25 52 LEU B N 1
ATOM 1570 C CA . LEU B 1 52 ? -0.035 11.977 8.352 1 97.25 52 LEU B CA 1
ATOM 1571 C C . LEU B 1 52 ? 0.355 11.172 9.586 1 97.25 52 LEU B C 1
ATOM 1573 O O . LEU B 1 52 ? 0.748 11.734 10.602 1 97.25 52 LEU B O 1
ATOM 1577 N N . GLY B 1 53 ? 0.17 9.867 9.484 1 94.06 53 GLY B N 1
ATOM 1578 C CA . GLY B 1 53 ? 0.637 8.93 10.492 1 94.06 53 GLY B CA 1
ATOM 1579 C C . GLY B 1 53 ? 1.612 7.902 9.945 1 94.06 53 GLY B C 1
ATOM 1580 O O . GLY B 1 53 ? 1.732 7.738 8.734 1 94.06 53 GLY B O 1
ATOM 1581 N N . VAL B 1 54 ? 2.383 7.316 10.836 1 88.31 54 VAL B N 1
ATOM 1582 C CA . VAL B 1 54 ? 3.227 6.168 10.539 1 88.31 54 VAL B CA 1
ATOM 1583 C C . VAL B 1 54 ? 2.834 4.988 11.43 1 88.31 54 VAL B C 1
ATOM 1585 O O . VAL B 1 54 ? 2.758 5.125 12.648 1 88.31 54 VAL B O 1
ATOM 1588 N N . ASP B 1 55 ? 2.51 3.902 10.781 1 77.94 55 ASP B N 1
ATOM 1589 C CA . ASP B 1 55 ? 2.094 2.699 11.492 1 77.94 55 ASP B CA 1
ATOM 1590 C C . ASP B 1 55 ? 3.064 1.548 11.242 1 77.94 55 ASP B C 1
ATOM 1592 O O . ASP B 1 55 ? 3.59 1.405 10.133 1 77.94 55 ASP B O 1
ATOM 1596 N N . GLY B 1 56 ? 3.396 0.88 12.445 1 63.66 56 GLY B N 1
ATOM 1597 C CA . GLY B 1 56 ? 4.145 -0.351 12.25 1 63.66 56 GLY B CA 1
ATOM 1598 C C . GLY B 1 56 ? 3.396 -1.381 11.422 1 63.66 56 GLY B C 1
ATOM 1599 O O . GLY B 1 56 ? 2.172 -1.483 11.516 1 63.66 56 GLY B O 1
ATOM 1600 N N . ALA B 1 57 ? 3.924 -1.734 10.328 1 53.66 57 ALA B N 1
ATOM 1601 C CA . ALA B 1 57 ? 3.299 -2.814 9.57 1 53.66 57 ALA B CA 1
ATOM 1602 C C . ALA B 1 57 ? 3.939 -4.16 9.906 1 53.66 57 ALA B C 1
ATOM 1604 O O . ALA B 1 57 ? 5.133 -4.227 10.203 1 53.66 57 ALA B O 1
ATOM 1605 N N . GLN B 1 58 ? 3.088 -4.902 10.711 1 43.84 58 GLN B N 1
ATOM 1606 C CA . GLN B 1 58 ? 3.617 -6.25 10.891 1 43.84 58 GLN B CA 1
ATOM 1607 C C . GLN B 1 58 ? 3.975 -6.887 9.555 1 43.84 58 GLN B C 1
ATOM 1609 O O . GLN B 1 58 ? 3.189 -6.832 8.602 1 43.84 58 GLN B O 1
ATOM 1614 N N . GLY B 1 59 ? 5.262 -7.348 9.469 1 39.62 59 GLY B N 1
ATOM 1615 C CA . GLY B 1 59 ? 5.848 -8.055 8.336 1 39.62 59 GLY B CA 1
ATOM 1616 C C . GLY B 1 59 ? 6.734 -7.176 7.477 1 39.62 59 GLY B C 1
ATOM 1617 O O . GLY B 1 59 ? 7.203 -6.129 7.93 1 39.62 59 GLY B O 1
ATOM 1618 N N . CYS B 1 60 ? 6.742 -7.684 6.273 1 43.16 60 CYS B N 1
ATOM 1619 C CA . CYS B 1 60 ? 7.84 -7.258 5.414 1 43.16 60 CYS B CA 1
ATOM 1620 C C . CYS B 1 60 ? 7.914 -5.738 5.332 1 43.16 60 CYS B C 1
ATOM 1622 O O . CYS B 1 60 ? 8.883 -5.188 4.801 1 43.16 60 CYS B O 1
ATOM 1624 N N . SER B 1 61 ? 6.719 -4.996 5.102 1 47.94 61 SER B N 1
ATOM 1625 C CA . SER B 1 61 ? 7.047 -3.713 4.492 1 47.94 61 SER B CA 1
ATOM 1626 C C . SER B 1 61 ? 7.457 -2.689 5.543 1 47.94 61 SER B C 1
ATOM 1628 O O . SER B 1 61 ? 7.754 -1.539 5.215 1 47.94 61 SER B O 1
ATOM 1630 N N . GLY B 1 62 ? 7.902 -2.986 6.574 1 59.44 62 GLY B N 1
ATOM 1631 C CA . GLY B 1 62 ? 8.352 -1.978 7.52 1 59.44 62 GLY B CA 1
ATOM 1632 C C . GLY B 1 62 ? 7.23 -1.091 8.031 1 59.44 62 GLY B C 1
ATOM 1633 O O . GLY B 1 62 ? 6.195 -1.587 8.477 1 59.44 62 GLY B O 1
ATOM 1634 N N . PHE B 1 63 ? 7.43 0.135 7.98 1 70.5 63 PHE B N 1
ATOM 1635 C CA . PHE B 1 63 ? 6.504 1.186 8.391 1 70.5 63 PHE B CA 1
ATOM 1636 C C . PHE B 1 63 ? 5.691 1.683 7.195 1 70.5 63 PHE B C 1
ATOM 1638 O O . PHE B 1 63 ? 6.164 1.646 6.059 1 70.5 63 PHE B O 1
ATOM 1645 N N . LYS B 1 64 ? 4.445 1.938 7.523 1 77.06 64 LYS B N 1
ATOM 1646 C CA . LYS B 1 64 ? 3.562 2.443 6.477 1 77.06 64 LYS B CA 1
ATOM 1647 C C . LYS B 1 64 ? 3.104 3.865 6.785 1 77.06 64 LYS B C 1
ATOM 1649 O O . LYS B 1 64 ? 2.77 4.184 7.93 1 77.06 64 LYS B O 1
ATOM 1654 N N . TYR B 1 65 ? 3.037 4.645 5.695 1 84.81 65 TYR B N 1
ATOM 1655 C CA . TYR B 1 65 ? 2.416 5.961 5.812 1 84.81 65 TYR B CA 1
ATOM 1656 C C . TYR B 1 65 ? 0.896 5.848 5.785 1 84.81 65 TYR B C 1
ATOM 1658 O O . TYR B 1 65 ? 0.338 5.059 5.016 1 84.81 65 TYR B O 1
ATOM 1666 N N . SER B 1 66 ? 0.295 6.586 6.586 1 87.12 66 SER B N 1
ATOM 1667 C CA . SER B 1 66 ? -1.16 6.691 6.555 1 87.12 66 SER B CA 1
ATOM 1668 C C . SER B 1 66 ? -1.605 8.148 6.477 1 87.12 66 SER B C 1
ATOM 1670 O O . SER B 1 66 ? -1.207 8.969 7.305 1 87.12 66 SER B O 1
ATOM 1672 N N . PHE B 1 67 ? -2.439 8.43 5.414 1 90.94 67 PHE B N 1
ATOM 1673 C CA . PHE B 1 67 ? -3.021 9.758 5.258 1 90.94 67 PHE B CA 1
ATOM 1674 C C . PHE B 1 67 ? -4.531 9.719 5.477 1 90.94 67 PHE B C 1
ATOM 1676 O O . PHE B 1 67 ? -5.227 8.898 4.883 1 90.94 67 PHE B O 1
ATOM 1683 N N . ASN B 1 68 ? -4.996 10.617 6.336 1 92 68 ASN B N 1
ATOM 1684 C CA . ASN B 1 68 ? -6.434 10.742 6.559 1 92 68 ASN B CA 1
ATOM 1685 C C . ASN B 1 68 ? -6.824 12.172 6.914 1 92 68 ASN B C 1
ATOM 1687 O O . ASN B 1 68 ? -6.012 12.922 7.449 1 92 68 ASN B O 1
ATOM 1691 N N . PHE B 1 69 ? -8.047 12.531 6.535 1 93.94 69 PHE B N 1
ATOM 1692 C CA . PHE B 1 69 ? -8.562 13.812 6.992 1 93.94 69 PHE B CA 1
ATOM 1693 C C . PHE B 1 69 ? -9.188 13.688 8.383 1 93.94 69 PHE B C 1
ATOM 1695 O O . PHE B 1 69 ? -9.992 12.789 8.625 1 93.94 69 PHE B O 1
ATOM 1702 N N . ASP B 1 70 ? -8.773 14.578 9.227 1 95.5 70 ASP B N 1
ATOM 1703 C CA . ASP B 1 70 ? -9.109 14.555 10.648 1 95.5 70 ASP B CA 1
ATOM 1704 C C . ASP B 1 70 ? -9.562 15.93 11.125 1 95.5 70 ASP B C 1
ATOM 1706 O O . ASP B 1 70 ? -9.297 16.938 10.469 1 95.5 70 ASP B O 1
ATOM 1710 N N . ASP B 1 71 ? -10.227 15.961 12.297 1 95.75 71 ASP B N 1
ATOM 1711 C CA . ASP B 1 71 ? -10.68 17.25 12.82 1 95.75 71 ASP B CA 1
ATOM 1712 C C . ASP B 1 71 ? -10.367 17.375 14.305 1 95.75 71 ASP B C 1
ATOM 1714 O O . ASP B 1 71 ? -10.781 18.328 14.953 1 95.75 71 ASP B O 1
ATOM 1718 N N . GLN B 1 72 ? -9.664 16.406 14.844 1 95.12 72 GLN B N 1
ATOM 1719 C CA . GLN B 1 72 ? -9.273 16.469 16.25 1 95.12 72 GLN B CA 1
ATOM 1720 C C . GLN B 1 72 ? -7.777 16.719 16.391 1 95.12 72 GLN B C 1
ATOM 1722 O O . GLN B 1 72 ? -6.957 15.961 15.867 1 95.12 72 GLN B O 1
ATOM 1727 N N . ILE B 1 73 ? -7.469 17.734 17.203 1 95.38 73 ILE B N 1
ATOM 1728 C CA . ILE B 1 73 ? -6.082 18.047 17.516 1 95.38 73 ILE B CA 1
ATOM 1729 C C . ILE B 1 73 ? -5.727 17.516 18.891 1 95.38 73 ILE B C 1
ATOM 1731 O O . ILE B 1 73 ? -6.477 17.703 19.859 1 95.38 73 ILE B O 1
ATOM 1735 N N . LEU B 1 74 ? -4.594 16.797 18.922 1 94.19 74 LEU B N 1
ATOM 1736 C CA . LEU B 1 74 ? -4.121 16.25 20.188 1 94.19 74 LEU B CA 1
ATOM 1737 C C . LEU B 1 74 ? -2.945 17.047 20.734 1 94.19 74 LEU B C 1
ATOM 1739 O O . LEU B 1 74 ? -2.324 17.828 20 1 94.19 74 LEU B O 1
ATOM 1743 N N . ASP B 1 75 ? -2.594 16.859 21.953 1 93.69 75 ASP B N 1
ATOM 1744 C CA . ASP B 1 75 ? -1.573 17.656 22.625 1 93.69 75 ASP B CA 1
ATOM 1745 C C . ASP B 1 75 ? -0.193 17.406 22.031 1 93.69 75 ASP B C 1
ATOM 1747 O O . ASP B 1 75 ? 0.664 18.297 22.047 1 93.69 75 ASP B O 1
ATOM 1751 N N . ASP B 1 76 ? 0.024 16.266 21.5 1 95.94 76 ASP B N 1
ATOM 1752 C CA . ASP B 1 76 ? 1.347 15.945 20.969 1 95.94 76 ASP B CA 1
ATOM 1753 C C . ASP B 1 76 ? 1.407 16.172 19.469 1 95.94 76 ASP B C 1
ATOM 1755 O O . ASP B 1 76 ? 2.357 15.742 18.812 1 95.94 76 ASP B O 1
ATOM 1759 N N . ASP B 1 77 ? 0.428 16.906 19 1 97.12 77 ASP B N 1
ATOM 1760 C CA . ASP B 1 77 ? 0.372 17.156 17.562 1 97.12 77 ASP B CA 1
ATOM 1761 C C . ASP B 1 77 ? 1.223 18.359 17.188 1 97.12 77 ASP B C 1
ATOM 1763 O O . ASP B 1 77 ? 1.345 19.312 17.953 1 97.12 77 ASP B O 1
ATOM 1767 N N . TYR B 1 78 ? 1.797 18.281 16.031 1 97.5 78 TYR B N 1
ATOM 1768 C CA . TYR B 1 78 ? 2.451 19.375 15.32 1 97.5 78 TYR B CA 1
ATOM 1769 C C . TYR B 1 78 ? 1.661 19.766 14.078 1 97.5 78 TYR B C 1
ATOM 1771 O O . TYR B 1 78 ? 1.243 18.906 13.305 1 97.5 78 TYR B O 1
ATOM 1779 N N . VAL B 1 79 ? 1.53 21.141 13.867 1 97.62 79 VAL B N 1
ATOM 1780 C CA . VAL B 1 79 ? 0.582 21.547 12.836 1 97.62 79 VAL B CA 1
ATOM 1781 C C . VAL B 1 79 ? 1.26 22.5 11.852 1 97.62 79 VAL B C 1
ATOM 1783 O O . VAL B 1 79 ? 2.201 23.203 12.219 1 97.62 79 VAL B O 1
ATOM 1786 N N . LEU B 1 80 ? 0.866 2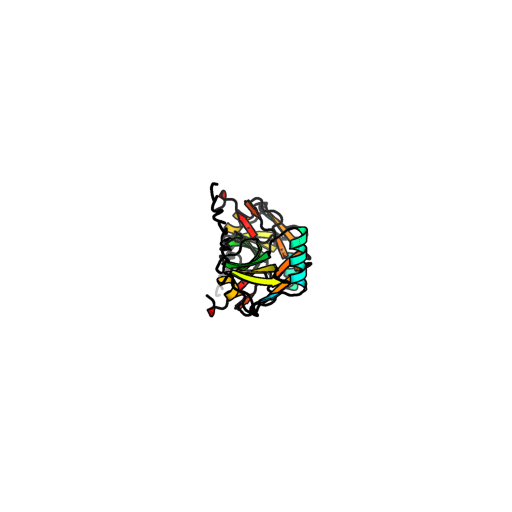2.453 10.625 1 97.12 80 LEU B N 1
ATOM 1787 C CA . LEU B 1 80 ? 1.137 23.469 9.609 1 97.12 80 LEU B CA 1
ATOM 1788 C C . LEU B 1 80 ? -0.12 24.266 9.297 1 97.12 80 LEU B C 1
ATOM 1790 O O . LEU B 1 80 ? -1.194 23.703 9.102 1 97.12 80 LEU B O 1
ATOM 1794 N N . LYS B 1 81 ? 0.077 25.562 9.25 1 95.38 81 LYS B N 1
ATOM 1795 C CA . LYS B 1 81 ? -1.044 26.453 8.969 1 95.38 81 LYS B CA 1
ATOM 1796 C C . LYS B 1 81 ? -0.85 27.172 7.637 1 95.38 81 LYS B C 1
ATOM 1798 O O . LYS B 1 81 ? 0.281 27.484 7.246 1 95.38 81 LYS B O 1
ATOM 1803 N N . LEU B 1 82 ? -1.955 27.328 7.004 1 93.19 82 LEU B N 1
ATOM 1804 C CA . LEU B 1 82 ? -2.059 28.219 5.855 1 93.19 82 LEU B CA 1
ATOM 1805 C C . LEU B 1 82 ? -3.098 29.312 6.105 1 93.19 82 LEU B C 1
ATOM 1807 O O . LEU B 1 82 ? -4.266 29.016 6.363 1 93.19 82 LEU B O 1
ATOM 1811 N N . GLN B 1 83 ? -2.666 30.562 6.094 1 91.31 83 GLN B N 1
ATOM 1812 C CA . GLN B 1 83 ? -3.551 31.688 6.383 1 91.31 83 GLN B CA 1
ATOM 1813 C C . GLN B 1 83 ? -4.332 31.453 7.672 1 91.31 83 GLN B C 1
ATOM 1815 O O . GLN B 1 83 ? -5.559 31.594 7.695 1 91.31 83 GLN B O 1
ATOM 1820 N N . ASN B 1 84 ? -3.709 30.938 8.742 1 90 84 ASN B N 1
ATOM 1821 C CA . ASN B 1 84 ? -4.227 30.766 10.094 1 90 84 ASN B CA 1
ATOM 1822 C C . ASN B 1 84 ? -5.16 29.562 10.195 1 90 84 ASN B C 1
ATOM 1824 O O . ASN B 1 84 ? -5.875 29.406 11.18 1 90 84 ASN B O 1
ATOM 1828 N N . GLU B 1 85 ? -5.262 28.844 9.148 1 93 85 GLU B N 1
ATOM 1829 C CA . GLU B 1 85 ? -6.023 27.609 9.156 1 93 85 GLU B CA 1
ATOM 1830 C C . GLU B 1 85 ? -5.098 26.391 9.18 1 93 85 GLU B C 1
ATOM 1832 O O . GLU B 1 85 ? -4.141 26.328 8.406 1 93 85 GLU B O 1
ATOM 1837 N N . ILE B 1 86 ? -5.438 25.484 10.047 1 96 86 ILE B N 1
ATOM 1838 C CA . ILE B 1 86 ? -4.656 24.25 10.109 1 96 86 ILE B CA 1
ATOM 1839 C C . ILE B 1 86 ? -4.984 23.375 8.906 1 96 86 ILE B C 1
ATOM 1841 O O . ILE B 1 86 ? -6.145 23.016 8.688 1 96 86 ILE B O 1
ATOM 1845 N N . ILE B 1 87 ? -3.883 22.969 8.148 1 97.56 87 ILE B N 1
ATOM 1846 C CA . ILE B 1 87 ? -4.168 22.188 6.949 1 97.56 87 ILE B CA 1
ATOM 1847 C C . ILE B 1 87 ? -3.477 20.828 7.047 1 97.56 87 ILE B C 1
ATOM 1849 O O . ILE B 1 87 ? -3.807 19.891 6.305 1 97.56 87 ILE B O 1
ATOM 1853 N N . PHE B 1 88 ? -2.504 20.703 7.941 1 98.38 88 PHE B N 1
ATOM 1854 C CA . PHE B 1 88 ? -1.7 19.5 8.023 1 98.38 88 PHE B CA 1
ATOM 1855 C C . PHE B 1 88 ? -1.242 19.25 9.453 1 98.38 88 PHE B C 1
ATOM 1857 O O . PHE B 1 88 ? -0.857 20.172 10.164 1 98.38 88 PHE B O 1
ATOM 1864 N N . VAL B 1 89 ? -1.267 17.922 9.852 1 98.25 89 VAL B N 1
ATOM 1865 C CA . VAL B 1 89 ? -0.945 17.578 11.227 1 98.25 89 VAL B CA 1
ATOM 1866 C C . VAL B 1 89 ? -0.173 16.266 11.258 1 98.25 89 VAL B C 1
ATOM 1868 O O . VAL B 1 89 ? -0.489 15.328 10.516 1 98.25 89 VAL B O 1
ATOM 1871 N N . VAL B 1 90 ? 0.787 16.188 12.086 1 98.06 90 VAL B N 1
ATOM 1872 C CA . VAL B 1 90 ? 1.475 14.953 12.461 1 98.06 90 VAL B CA 1
ATOM 1873 C C . VAL B 1 90 ? 1.642 14.898 13.977 1 98.06 90 VAL B C 1
ATOM 1875 O O . VAL B 1 90 ? 1.741 15.93 14.633 1 98.06 90 VAL B O 1
ATOM 1878 N N . ASP B 1 91 ? 1.667 13.641 14.477 1 96.81 91 ASP B N 1
ATOM 1879 C CA . ASP B 1 91 ? 2.01 13.531 15.898 1 96.81 91 ASP B CA 1
ATOM 1880 C C . ASP B 1 91 ? 3.523 13.484 16.094 1 96.81 91 ASP B C 1
ATOM 1882 O O . ASP B 1 91 ? 4.277 13.383 15.117 1 96.81 91 ASP B O 1
ATOM 1886 N N . GLU B 1 92 ? 3.898 13.516 17.312 1 96.19 92 GLU B N 1
ATOM 1887 C CA . GLU B 1 92 ? 5.312 13.609 17.656 1 96.19 92 GLU B CA 1
ATOM 1888 C C . GLU B 1 92 ? 6.086 12.398 17.141 1 96.19 92 GLU B C 1
ATOM 1890 O O . GLU B 1 92 ? 7.18 12.547 16.594 1 96.19 92 GLU B O 1
ATOM 1895 N N . ILE B 1 93 ? 5.609 11.227 17.312 1 94.06 93 ILE B N 1
ATOM 1896 C CA . ILE B 1 93 ? 6.281 10.008 16.891 1 94.06 93 ILE B CA 1
ATOM 1897 C C . ILE B 1 93 ? 6.418 9.992 15.359 1 94.06 93 ILE B C 1
ATOM 1899 O O . ILE B 1 93 ? 7.5 9.734 14.828 1 94.06 93 ILE B O 1
ATOM 1903 N N . THR B 1 94 ? 5.344 10.273 14.672 1 96 94 THR B N 1
ATOM 1904 C CA . THR B 1 94 ? 5.375 10.344 13.219 1 96 94 THR B CA 1
ATOM 1905 C C . THR B 1 94 ? 6.398 11.367 12.742 1 96 94 THR B C 1
ATOM 1907 O O . THR B 1 94 ? 7.152 11.109 11.805 1 96 94 THR B O 1
ATOM 1910 N N . LEU B 1 95 ? 6.402 12.547 13.406 1 97.25 95 LEU B N 1
ATOM 1911 C CA . LEU B 1 95 ? 7.316 13.609 13.008 1 97.25 95 LEU B CA 1
ATOM 1912 C C . LEU B 1 95 ? 8.758 13.117 13 1 97.25 95 LEU B C 1
ATOM 1914 O O . LEU B 1 95 ? 9.531 13.461 12.109 1 97.25 95 LEU B O 1
ATOM 1918 N N . LYS B 1 96 ? 9.102 12.289 13.969 1 95.62 96 LYS B N 1
ATOM 1919 C CA . LYS B 1 96 ? 10.461 11.758 14.039 1 95.62 96 LYS B CA 1
ATOM 1920 C C . LYS B 1 96 ? 10.789 10.922 12.805 1 95.62 96 LYS B C 1
ATOM 1922 O O . LYS B 1 96 ? 11.914 10.977 12.297 1 95.62 96 LYS B O 1
ATOM 1927 N N . PHE B 1 97 ? 9.852 10.281 12.266 1 93.81 97 PHE B N 1
ATOM 1928 C CA . PHE B 1 97 ? 10.078 9.375 11.148 1 93.81 97 PHE B CA 1
ATOM 1929 C C . PHE B 1 97 ? 10.047 10.125 9.82 1 93.81 97 PHE B C 1
ATOM 1931 O O . PHE B 1 97 ? 10.555 9.633 8.812 1 93.81 97 PHE B O 1
ATOM 1938 N N . VAL B 1 98 ? 9.484 11.344 9.805 1 96.38 98 VAL B N 1
ATOM 1939 C CA . VAL B 1 98 ? 9.312 11.992 8.508 1 96.38 98 VAL B CA 1
ATOM 1940 C C . VAL B 1 98 ? 9.984 13.367 8.531 1 96.38 98 VAL B C 1
ATOM 1942 O O . VAL B 1 98 ? 9.672 14.227 7.703 1 96.38 98 VAL B O 1
ATOM 1945 N N . ASN B 1 99 ? 10.75 13.57 9.539 1 96.69 99 ASN B N 1
ATOM 1946 C CA . ASN B 1 99 ? 11.492 14.828 9.602 1 96.69 99 ASN B CA 1
ATOM 1947 C C . ASN B 1 99 ? 12.305 15.062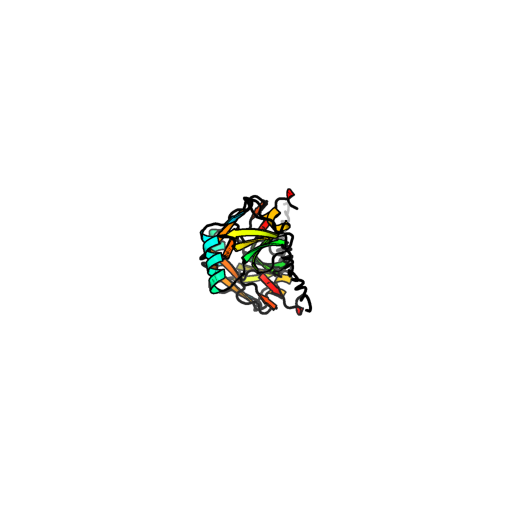 8.336 1 96.69 99 ASN B C 1
ATOM 1949 O O . ASN B 1 99 ? 13.078 14.203 7.922 1 96.69 99 ASN B O 1
ATOM 1953 N N . GLY B 1 100 ? 12.133 16.219 7.672 1 96.5 100 GLY B N 1
ATOM 1954 C CA . GLY B 1 100 ? 12.867 16.578 6.465 1 96.5 100 GLY B CA 1
ATOM 1955 C C . GLY B 1 100 ? 12.172 16.109 5.195 1 96.5 100 GLY B C 1
ATOM 1956 O O . GLY B 1 100 ? 12.68 16.328 4.094 1 96.5 100 GLY B O 1
ATOM 1957 N N . CYS B 1 101 ? 11.008 15.578 5.305 1 96.31 101 CYS B N 1
ATOM 1958 C CA . CYS B 1 101 ? 10.328 15.031 4.137 1 96.31 101 CYS B CA 1
ATOM 1959 C C . CYS B 1 101 ? 9.508 16.094 3.426 1 96.31 101 CYS B C 1
ATOM 1961 O O . CYS B 1 101 ? 9.164 17.125 4.023 1 96.31 101 CYS B O 1
ATOM 1963 N N . VAL B 1 102 ? 9.312 15.828 2.168 1 95.69 102 VAL B N 1
ATOM 1964 C CA . VAL B 1 102 ? 8.383 16.594 1.349 1 95.69 102 VAL B CA 1
ATOM 1965 C C . VAL B 1 102 ? 7.141 15.75 1.062 1 95.69 102 VAL B C 1
ATOM 1967 O O . VAL B 1 102 ? 7.246 14.617 0.593 1 95.69 102 VAL B O 1
ATOM 1970 N N . ILE B 1 103 ? 5.992 16.312 1.394 1 96.31 103 ILE B N 1
ATOM 1971 C CA . ILE B 1 103 ? 4.723 15.648 1.099 1 96.31 103 ILE B CA 1
ATOM 1972 C C . ILE B 1 103 ? 4.141 16.219 -0.196 1 96.31 103 ILE B C 1
ATOM 1974 O O . ILE B 1 103 ? 4.102 17.438 -0.389 1 96.31 103 ILE B O 1
ATOM 1978 N N . ASP B 1 104 ? 3.752 15.25 -1.073 1 93.88 104 ASP B N 1
ATOM 1979 C CA . ASP B 1 104 ? 3.195 15.625 -2.369 1 93.88 104 ASP B CA 1
ATOM 1980 C C . ASP B 1 104 ? 1.879 14.898 -2.635 1 93.88 104 ASP B C 1
ATOM 1982 O O . ASP B 1 104 ? 1.368 14.188 -1.763 1 93.88 104 ASP B O 1
ATOM 1986 N N . TYR B 1 105 ? 1.267 15.242 -3.77 1 92 105 TYR B N 1
ATOM 1987 C CA . TYR B 1 105 ? 0.036 14.617 -4.25 1 92 105 TYR B CA 1
ATOM 1988 C C . TYR B 1 105 ? 0.163 14.227 -5.719 1 92 105 TYR B C 1
ATOM 1990 O O . TYR B 1 105 ? 0.735 14.969 -6.52 1 92 105 TYR B O 1
ATOM 1998 N N . GLU B 1 106 ? -0.236 13.023 -5.887 1 84.56 106 GLU B N 1
ATOM 1999 C CA . GLU B 1 106 ? -0.3 12.555 -7.27 1 84.56 106 GLU B CA 1
ATOM 2000 C C . GLU B 1 106 ? -1.719 12.141 -7.645 1 84.56 106 GLU B C 1
ATOM 2002 O O . GLU B 1 106 ? -2.373 11.398 -6.902 1 84.56 106 GLU B O 1
ATOM 2007 N N . ASP B 1 107 ? -2.211 12.75 -8.766 1 78.06 107 ASP B N 1
ATOM 2008 C CA . ASP B 1 107 ? -3.561 12.43 -9.211 1 78.06 107 ASP B CA 1
ATOM 2009 C C . ASP B 1 107 ? -3.547 11.266 -10.203 1 78.06 107 ASP B C 1
ATOM 2011 O O . ASP B 1 107 ? -4.594 10.695 -10.516 1 78.06 107 ASP B O 1
ATOM 2015 N N . LYS B 1 108 ? -2.502 11.055 -10.812 1 70 108 LYS B N 1
ATOM 2016 C CA . LYS B 1 108 ? -2.422 9.969 -11.781 1 70 108 LYS B CA 1
ATOM 2017 C C . LYS B 1 108 ? -1.212 9.078 -11.516 1 70 108 LYS B C 1
ATOM 2019 O O . LYS B 1 108 ? -0.267 9.055 -12.312 1 70 108 LYS B O 1
ATOM 2024 N N . MET B 1 109 ? -1.235 8.68 -10.242 1 60.31 109 MET B N 1
ATOM 2025 C CA . MET B 1 109 ? -0.178 7.695 -10.039 1 60.31 109 MET B CA 1
ATOM 2026 C C . MET B 1 109 ? -0.506 6.391 -10.758 1 60.31 109 MET B C 1
ATOM 2028 O O . MET B 1 109 ? -1.562 5.801 -10.531 1 60.31 109 MET B O 1
ATOM 2032 N N . ILE B 1 110 ? 0.221 6.23 -11.875 1 61.62 110 ILE B N 1
ATOM 2033 C CA . ILE B 1 110 ? 0.039 5.008 -12.648 1 61.62 110 ILE B CA 1
ATOM 2034 C C . ILE B 1 110 ? 0.86 3.879 -12.031 1 61.62 110 ILE B C 1
ATOM 2036 O O . ILE B 1 110 ? 2.053 4.047 -11.766 1 61.62 110 ILE B O 1
ATOM 2040 N N . ARG B 1 111 ? 0.188 2.955 -11.477 1 67.31 111 ARG B N 1
ATOM 2041 C CA . ARG B 1 111 ? 0.886 1.772 -10.977 1 67.31 111 ARG B CA 1
ATOM 2042 C C . ARG B 1 111 ? 0.466 0.526 -11.75 1 67.31 111 ARG B C 1
ATOM 2044 O O . ARG B 1 111 ? -0.699 0.388 -12.133 1 67.31 111 ARG B O 1
ATOM 2051 N N . ALA B 1 112 ? 1.492 -0.074 -12.289 1 75.38 112 ALA B N 1
ATOM 2052 C CA . ALA B 1 112 ? 1.252 -1.402 -12.844 1 75.38 112 ALA B CA 1
ATOM 2053 C C . ALA B 1 112 ? 1.46 -2.486 -11.789 1 75.38 112 ALA B C 1
ATOM 2055 O O . ALA B 1 112 ? 2.512 -2.543 -11.148 1 75.38 112 ALA B O 1
ATOM 2056 N N . ALA B 1 113 ? 0.485 -3.172 -11.5 1 83.81 113 ALA B N 1
ATOM 2057 C CA . ALA B 1 113 ? 0.63 -4.16 -10.43 1 83.81 113 ALA B CA 1
ATOM 2058 C C . ALA B 1 113 ? -0.325 -5.332 -10.641 1 83.81 113 ALA B C 1
ATOM 2060 O O . ALA B 1 113 ? -1.403 -5.168 -11.211 1 83.81 113 ALA B O 1
ATOM 2061 N N . PHE B 1 114 ? 0.217 -6.582 -10.203 1 91.25 114 PHE B N 1
ATOM 2062 C CA . PHE B 1 114 ? -0.72 -7.672 -9.961 1 91.25 114 PHE B CA 1
ATOM 2063 C C . PHE B 1 114 ? -1.586 -7.375 -8.742 1 91.25 114 PHE B C 1
ATOM 2065 O O . PHE B 1 114 ? -1.119 -6.773 -7.77 1 91.25 114 PHE B O 1
ATOM 2072 N N . TYR B 1 115 ? -2.893 -7.762 -8.836 1 87.19 115 TYR B N 1
ATOM 2073 C CA . TYR B 1 115 ? -3.76 -7.504 -7.688 1 87.19 115 TYR B CA 1
ATOM 2074 C C . TYR B 1 115 ? -4.898 -8.516 -7.629 1 87.19 115 TYR B C 1
ATOM 2076 O O . TYR B 1 115 ? -5.168 -9.211 -8.609 1 87.19 115 TYR B O 1
ATOM 2084 N N . VAL B 1 116 ? -5.41 -8.609 -6.395 1 90.62 116 VAL B N 1
ATOM 2085 C CA . VAL B 1 116 ? -6.598 -9.43 -6.184 1 90.62 116 VAL B CA 1
ATOM 2086 C C . VAL B 1 116 ? -7.852 -8.609 -6.473 1 90.62 116 VAL B C 1
ATOM 2088 O O . VAL B 1 116 ? -8.055 -7.543 -5.883 1 90.62 116 VAL B O 1
ATOM 2091 N N . GLN B 1 117 ? -8.719 -8.992 -7.41 1 88.12 117 GLN B N 1
ATOM 2092 C CA . GLN B 1 117 ? -9.914 -8.227 -7.777 1 88.12 117 GLN B CA 1
ATOM 2093 C C . GLN B 1 117 ? -10.891 -8.148 -6.617 1 88.12 117 GLN B C 1
ATOM 2095 O O . GLN B 1 117 ? -11.258 -7.051 -6.18 1 88.12 117 GLN B O 1
ATOM 2100 N N . GLU B 1 118 ? -11.539 -9.266 -6.312 1 85.81 118 GLU B N 1
ATOM 2101 C CA . GLU B 1 118 ? -12.422 -9.438 -5.164 1 85.81 118 GLU B CA 1
ATOM 2102 C C . GLU B 1 118 ? -12.031 -10.672 -4.348 1 85.81 118 GLU B C 1
ATOM 2104 O O . GLU B 1 118 ? -11.609 -11.68 -4.906 1 85.81 118 GLU B O 1
ATOM 2109 N N . ASN B 1 119 ? -12.016 -10.43 -3.088 1 90.12 119 ASN B N 1
ATOM 2110 C CA . ASN B 1 119 ? -11.695 -11.516 -2.168 1 90.12 119 ASN B CA 1
ATOM 2111 C C . ASN B 1 119 ? -12.883 -11.867 -1.28 1 90.12 119 ASN B C 1
ATOM 2113 O O . ASN B 1 119 ? -13.211 -11.133 -0.345 1 90.12 119 ASN B O 1
ATOM 2117 N N . PRO B 1 120 ? -13.562 -12.969 -1.609 1 93.44 120 PRO B N 1
ATOM 2118 C CA . PRO B 1 120 ? -14.727 -13.359 -0.821 1 93.44 120 PRO B CA 1
ATOM 2119 C C . PRO B 1 120 ? -14.383 -13.703 0.625 1 93.44 120 PRO B C 1
ATOM 2121 O O . PRO B 1 120 ? -15.273 -13.852 1.463 1 93.44 120 PRO B O 1
ATOM 2124 N N . ASN B 1 121 ? -13.078 -13.805 0.875 1 91.69 121 ASN B N 1
ATOM 2125 C CA . ASN B 1 121 ? -12.617 -14.18 2.209 1 91.69 121 ASN B CA 1
ATOM 2126 C C . ASN B 1 121 ? -12.273 -12.953 3.047 1 91.69 121 ASN B C 1
ATOM 2128 O O . ASN B 1 121 ? -11.859 -13.078 4.203 1 91.69 121 ASN B O 1
ATOM 2132 N N . ALA B 1 122 ? -12.453 -11.859 2.463 1 83.69 122 ALA B N 1
ATOM 2133 C CA . ALA B 1 122 ? -12.156 -10.609 3.156 1 83.69 122 ALA B CA 1
ATOM 2134 C C . ALA B 1 122 ? -13.406 -10.055 3.832 1 83.69 122 ALA B C 1
ATOM 2136 O O . ALA B 1 122 ? -14.484 -10.023 3.232 1 83.69 122 ALA B O 1
ATOM 2137 N N . GLU B 1 123 ? -13.359 -9.672 5.102 1 80.88 123 GLU B N 1
ATOM 2138 C CA . GLU B 1 123 ? -14.398 -8.898 5.77 1 80.88 123 GLU B CA 1
ATOM 2139 C C . GLU B 1 123 ? -14.406 -7.453 5.277 1 80.88 123 GLU B C 1
ATOM 2141 O O . GLU B 1 123 ? -15.477 -6.863 5.09 1 80.88 123 GLU B O 1
ATOM 2146 N N . LYS B 1 124 ? -13.234 -6.91 5.191 1 70.94 124 LYS B N 1
ATOM 2147 C CA . LYS B 1 124 ? -13.023 -5.555 4.684 1 70.94 124 LYS B CA 1
ATOM 2148 C C . LYS B 1 124 ? -11.797 -5.492 3.777 1 70.94 124 LYS B C 1
ATOM 2150 O O . LYS B 1 124 ? -10.844 -6.258 3.955 1 70.94 124 LYS B O 1
ATOM 2155 N N . SER B 1 125 ? -11.992 -4.758 2.637 1 69.81 125 SER B N 1
ATOM 2156 C CA . SER B 1 125 ? -10.852 -4.496 1.771 1 69.81 125 SER B CA 1
ATOM 2157 C C . SER B 1 125 ? -10.461 -3.021 1.794 1 69.81 125 SER B C 1
ATOM 2159 O O . SER B 1 125 ? -11.32 -2.152 1.951 1 69.81 125 SER B O 1
ATOM 2161 N N . CYS B 1 126 ? -9.102 -2.861 1.752 1 62.47 126 CYS B N 1
ATOM 2162 C CA . CYS B 1 126 ? -8.633 -1.48 1.706 1 62.47 126 CYS B CA 1
ATOM 2163 C C . CYS B 1 126 ? -8.844 -0.881 0.32 1 62.47 126 CYS B C 1
ATOM 2165 O O . CYS B 1 126 ? -9.008 -1.611 -0.659 1 62.47 126 CYS B O 1
ATOM 2167 N N . SER B 1 127 ? -8.836 0.485 0.229 1 57.88 127 SER B N 1
ATOM 2168 C CA . SER B 1 127 ? -9.047 1.198 -1.027 1 57.88 127 SER B CA 1
ATOM 2169 C C . SER B 1 127 ? -7.875 0.983 -1.983 1 57.88 127 SER B C 1
ATOM 2171 O O . SER B 1 127 ? -8.016 1.164 -3.195 1 57.88 127 SER B O 1
ATOM 2173 N N . CYS B 1 128 ? -6.738 0.595 -1.442 1 59.09 128 CYS B N 1
ATOM 2174 C CA . CYS B 1 128 ? -5.57 0.421 -2.299 1 59.09 128 CYS B CA 1
ATOM 2175 C C . CYS B 1 128 ? -5.562 -0.962 -2.938 1 59.09 128 CYS B C 1
ATOM 2177 O O . CYS B 1 128 ? -4.801 -1.215 -3.873 1 59.09 128 CYS B O 1
ATOM 2179 N N . LYS B 1 129 ? -6.27 -1.864 -2.721 1 66.81 129 LYS B N 1
ATOM 2180 C CA . LYS B 1 129 ? -6.438 -3.213 -3.254 1 66.81 129 LYS B CA 1
ATOM 2181 C C . LYS B 1 129 ? -5.266 -4.109 -2.863 1 66.81 129 LYS B C 1
ATOM 2183 O O . LYS B 1 129 ? -5.219 -5.281 -3.242 1 66.81 129 LYS B O 1
ATOM 2188 N N . ALA B 1 130 ? -4.367 -3.531 -2.031 1 71.19 130 ALA B N 1
ATOM 2189 C CA . ALA B 1 130 ? -3.18 -4.289 -1.646 1 71.19 130 ALA B CA 1
ATOM 2190 C C . ALA B 1 130 ? -3.363 -4.938 -0.276 1 71.19 130 ALA B C 1
ATOM 2192 O O . ALA B 1 130 ? -2.594 -5.824 0.106 1 71.19 130 ALA B O 1
ATOM 2193 N N . SER B 1 131 ? -4.422 -4.535 0.381 1 72.5 131 SER B N 1
ATOM 2194 C CA . SER B 1 131 ? -4.621 -4.992 1.752 1 72.5 131 SER B CA 1
ATOM 2195 C C . SER B 1 131 ? -6.086 -5.32 2.018 1 72.5 131 SER B C 1
ATOM 2197 O O . SER B 1 131 ? -6.973 -4.848 1.305 1 72.5 131 SER B O 1
ATOM 2199 N N . PHE B 1 132 ? -6.277 -6.305 3.008 1 74.75 132 PHE B N 1
ATOM 2200 C CA . PHE B 1 132 ? -7.621 -6.754 3.35 1 74.75 132 PHE B CA 1
ATOM 2201 C C . PHE B 1 132 ? -7.684 -7.227 4.797 1 74.75 132 PHE B C 1
ATOM 2203 O O . PHE B 1 132 ? -6.652 -7.531 5.398 1 74.75 132 PHE B O 1
ATOM 2210 N N . ALA B 1 133 ? -8.844 -7.121 5.379 1 74.31 133 ALA B N 1
ATOM 2211 C CA . ALA B 1 133 ? -9.141 -7.766 6.66 1 74.31 133 ALA B CA 1
ATOM 2212 C C . ALA B 1 133 ? -9.859 -9.094 6.449 1 74.31 133 ALA B C 1
ATOM 2214 O O . ALA B 1 133 ? -10.945 -9.141 5.879 1 74.31 133 ALA B O 1
ATOM 2215 N N . PRO B 1 134 ? -9.156 -10.18 6.891 1 84.31 134 PRO B N 1
ATOM 2216 C CA . PRO B 1 134 ? -9.797 -11.477 6.664 1 84.31 134 PRO B CA 1
ATOM 2217 C C . PRO B 1 134 ? -11.039 -11.68 7.531 1 84.31 134 PRO B C 1
ATOM 2219 O O . PRO B 1 134 ? -11.148 -11.078 8.602 1 84.31 134 PRO B O 1
ATOM 2222 N N . LYS B 1 135 ? -11.977 -12.492 7.039 1 86.62 135 LYS B N 1
ATOM 2223 C CA . LYS B 1 135 ? -13.117 -12.906 7.855 1 86.62 135 LYS B CA 1
ATOM 2224 C C . LYS B 1 135 ? -12.648 -13.609 9.125 1 86.62 135 LYS B C 1
ATOM 2226 O O . LYS B 1 135 ? -11.688 -14.375 9.102 1 86.62 135 LYS B O 1
ATOM 2231 N N . PRO B 1 136 ? -13.359 -13.328 10.203 1 85.88 136 PRO B N 1
ATOM 2232 C CA . PRO B 1 136 ? -12.945 -13.875 11.5 1 85.88 136 PRO B CA 1
ATOM 2233 C C . PRO B 1 136 ? -12.805 -15.391 11.484 1 85.88 136 PRO B C 1
ATOM 2235 O O . PRO B 1 136 ? -11.953 -15.945 12.188 1 85.88 136 PRO B O 1
ATOM 2238 N N . GLU B 1 137 ? -13.5 -16.141 10.727 1 88.5 137 GLU B N 1
ATOM 2239 C CA . GLU B 1 137 ? -13.477 -17.594 10.703 1 88.5 137 GLU B CA 1
ATOM 2240 C C . GLU B 1 137 ? -12.164 -18.109 10.125 1 88.5 137 GLU B C 1
ATOM 2242 O O . GLU B 1 137 ? -11.836 -19.297 10.281 1 88.5 137 GLU B O 1
ATOM 2247 N N . LEU B 1 138 ? -11.422 -17.281 9.453 1 85.75 138 LEU B N 1
ATOM 2248 C CA . LEU B 1 138 ? -10.156 -17.688 8.836 1 85.75 138 LEU B CA 1
ATOM 2249 C C . LEU B 1 138 ? -9 -17.516 9.812 1 85.75 138 LEU B C 1
ATOM 2251 O O . LEU B 1 138 ? -7.863 -17.875 9.508 1 85.75 138 LEU B O 1
ATOM 2255 N N . LEU B 1 139 ? -9.219 -16.75 10.773 1 76.88 139 LEU B N 1
ATOM 2256 C CA . LEU B 1 139 ? -8.18 -16.5 11.766 1 76.88 139 LEU B CA 1
ATOM 2257 C C . LEU B 1 139 ? -8.219 -17.547 12.875 1 76.88 139 LEU B C 1
ATOM 2259 O O . LEU B 1 139 ? -9.289 -18.047 13.227 1 76.88 139 LEU B O 1
#

pLDDT: mean 80.53, std 20.83, range [26.8, 98.38]